Protein AF-A0A661XYV9-F1 (afdb_monomer)

Nearest PDB structures (foldseek):
  1y80-assembly1_A  TM=7.412E-01  e=1.132E-01  Neomoorella thermoacetica
  6k12-assembly2_C  TM=6.922E-01  e=1.781E-01  Babesia microti strain RI
  2nzj-assembly5_C-2  TM=4.678E-01  e=1.565E-01  Homo sapiens
  6k12-assembly2_B  TM=6.903E-01  e=1.241E+00  Babesia microti strain RI

Mean predicted aligned error: 5.71 Å

Sequence (213 aa):
MDYDVYAEKPLEYYKKLPLGANNLSLEIDSYIQGKSLAWLKEKLLAEEEPDEVWISCHITFNNVLAHQTIALVREIFNRSKIIFGGNYPTLFPEDAKKSGATVHKGMFDAALILFPDYSLFKAPLDYMVFQLDLGCENECSHCVNHRLIQEIVRFDVDKLVQDIENKHNKYHVNDFVNIDPNTAYYDLEIFLKKIIEKKLDINFFLFVEIQNE

Secondary structure (DSSP, 8-state):
-TTGGGTTS-SEEEEEEE---TT---EEEEEE-S--HHHHHHHHHTSPPPSEEEEE--SGGGHHHHHHHHHHHHHH-SSSEEEEESHHHHH-HHHHGGGSSEE--S--GGGTTPPP-GGG--SPPSEEEE-SEES-S---TT-SHHHH--S-EE--HHHHHHHHHHHHHHH---EEEE--S-TTSSSHHHHHHHHHHHT---EEE--------

Structure (mmCIF, N/CA/C/O backbone):
data_AF-A0A661XYV9-F1
#
_entry.id   AF-A0A661XYV9-F1
#
loop_
_atom_site.group_PDB
_atom_site.id
_atom_site.type_symbol
_atom_site.label_atom_id
_atom_site.label_alt_id
_atom_site.label_comp_id
_atom_site.label_asym_id
_atom_site.label_entity_id
_atom_site.label_seq_id
_atom_site.pdbx_PDB_ins_code
_atom_site.Cartn_x
_atom_site.Cartn_y
_atom_site.Cartn_z
_atom_site.occupancy
_atom_site.B_iso_or_equiv
_atom_site.auth_seq_id
_atom_site.auth_comp_id
_atom_site.auth_asym_id
_atom_site.auth_atom_id
_atom_site.pdbx_PDB_model_num
ATOM 1 N N . MET A 1 1 ? -1.713 11.982 -7.958 1.00 47.03 1 MET A N 1
ATOM 2 C CA . MET A 1 1 ? -2.381 11.851 -6.626 1.00 47.03 1 MET A CA 1
ATOM 3 C C . MET A 1 1 ? -2.663 13.251 -6.116 1.00 47.03 1 MET A C 1
ATOM 5 O O . MET A 1 1 ? -1.754 14.061 -6.135 1.00 47.03 1 MET A O 1
ATOM 9 N N . ASP A 1 2 ? -3.882 13.532 -5.658 1.00 48.66 2 ASP A N 1
ATOM 10 C CA . ASP A 1 2 ? -4.382 14.885 -5.339 1.00 48.66 2 ASP A CA 1
ATOM 11 C C . ASP A 1 2 ? -3.807 15.480 -4.028 1.00 48.66 2 ASP A C 1
ATOM 13 O O . ASP A 1 2 ? -4.492 16.189 -3.293 1.00 48.66 2 ASP A O 1
ATOM 17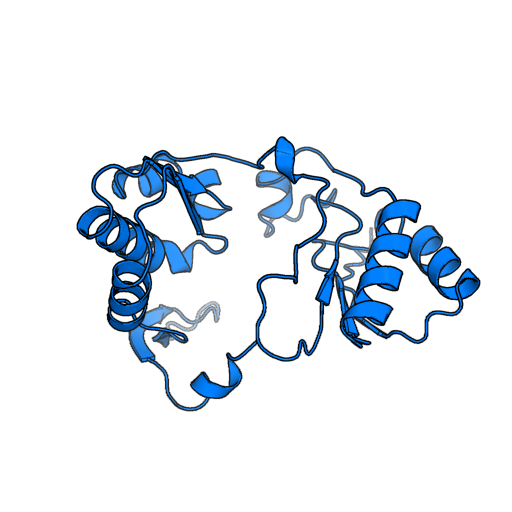 N N . TYR A 1 3 ? -2.564 15.133 -3.672 1.00 45.12 3 TYR A N 1
ATOM 18 C CA . TYR A 1 3 ? -1.884 15.669 -2.489 1.00 45.12 3 TYR A CA 1
ATOM 19 C C . TYR A 1 3 ? -1.581 17.160 -2.644 1.00 45.12 3 TYR A C 1
ATOM 21 O O . TYR A 1 3 ? -1.652 17.897 -1.662 1.00 45.12 3 TYR A O 1
ATOM 29 N N . ASP A 1 4 ? -1.348 17.616 -3.875 1.00 49.56 4 ASP A N 1
ATOM 30 C CA . ASP A 1 4 ? -1.044 19.017 -4.172 1.00 49.56 4 ASP A CA 1
ATOM 31 C C . ASP A 1 4 ? -2.229 19.952 -3.881 1.00 49.56 4 ASP A C 1
ATOM 33 O O . ASP A 1 4 ? -2.027 21.093 -3.473 1.00 49.56 4 ASP A O 1
ATOM 37 N N . VAL A 1 5 ? -3.472 19.454 -3.953 1.00 53.62 5 VAL A N 1
ATOM 38 C CA . VAL A 1 5 ? -4.675 20.214 -3.554 1.00 53.62 5 VAL A CA 1
ATOM 39 C C . VAL A 1 5 ? -4.686 20.535 -2.053 1.00 53.62 5 VAL A C 1
ATOM 41 O O . VAL A 1 5 ? -5.328 21.496 -1.626 1.00 53.62 5 VAL A O 1
ATOM 44 N N . TYR A 1 6 ? -3.947 19.770 -1.244 1.00 53.50 6 TYR A N 1
ATOM 45 C CA . TYR A 1 6 ? -3.844 19.944 0.207 1.00 53.50 6 TYR A CA 1
ATOM 46 C C . TYR A 1 6 ? -2.497 20.512 0.664 1.00 53.50 6 TYR A C 1
ATOM 48 O O . TYR A 1 6 ? -2.332 20.782 1.855 1.00 53.50 6 TYR A O 1
ATOM 56 N N . ALA A 1 7 ? -1.553 20.730 -0.257 1.00 57.66 7 ALA A N 1
ATOM 57 C CA . ALA A 1 7 ? -0.204 21.184 0.069 1.00 57.66 7 ALA A CA 1
ATOM 58 C C . ALA A 1 7 ? -0.191 22.581 0.715 1.00 57.66 7 ALA A C 1
ATOM 60 O O . ALA A 1 7 ? 0.637 22.855 1.582 1.00 57.66 7 ALA A O 1
ATOM 61 N N . GLU A 1 8 ? -1.135 23.451 0.344 1.00 65.00 8 GLU A N 1
ATOM 62 C CA . GLU A 1 8 ? -1.175 24.831 0.844 1.00 65.00 8 GLU A CA 1
ATOM 63 C C . GLU A 1 8 ? -1.947 24.998 2.163 1.00 65.00 8 GLU A C 1
ATOM 65 O O . GLU A 1 8 ? -1.775 26.007 2.851 1.00 65.00 8 GLU A O 1
ATOM 70 N N . LYS A 1 9 ? -2.808 24.039 2.537 1.00 74.69 9 LYS A N 1
ATOM 71 C CA . LYS A 1 9 ? -3.619 24.107 3.764 1.00 74.69 9 LYS A CA 1
ATOM 72 C C . LYS A 1 9 ? -3.740 22.731 4.421 1.00 74.69 9 LYS A C 1
ATOM 74 O O . LYS A 1 9 ? -4.561 21.927 3.970 1.00 74.69 9 LYS A O 1
ATOM 79 N N . PRO A 1 10 ? -2.979 22.462 5.500 1.00 77.38 10 PRO A N 1
ATOM 80 C CA . PRO A 1 10 ? -3.131 21.218 6.236 1.00 77.38 10 PRO A CA 1
ATOM 81 C C . PRO A 1 10 ? -4.552 21.075 6.778 1.00 77.38 10 PRO A C 1
ATOM 83 O O . PRO A 1 10 ? -5.188 22.065 7.148 1.00 77.38 10 PRO A O 1
ATOM 86 N N . LEU A 1 11 ? -5.031 19.834 6.854 1.00 81.56 11 LEU A N 1
ATOM 87 C CA . LEU A 1 11 ? -6.374 19.538 7.333 1.00 81.56 11 LEU A CA 1
ATOM 88 C C . LEU A 1 11 ? -6.515 19.890 8.816 1.00 81.56 11 LEU A C 1
ATOM 90 O O . LEU A 1 11 ? -7.462 20.564 9.214 1.00 81.56 11 LEU A O 1
ATOM 94 N N . GLU A 1 12 ? -5.573 19.415 9.626 1.00 85.19 12 GLU A N 1
ATOM 95 C CA . GLU A 1 12 ? -5.560 19.649 11.064 1.00 85.19 12 GLU A CA 1
ATOM 96 C C . GLU A 1 12 ? -4.140 19.572 11.627 1.00 85.19 12 GLU A C 1
ATOM 98 O O . GLU A 1 12 ? -3.269 18.875 11.102 1.00 85.19 12 GLU A O 1
ATOM 103 N N . TYR A 1 13 ? -3.903 20.307 12.713 1.00 87.81 13 TYR A N 1
ATOM 104 C CA . TYR A 1 13 ? -2.696 20.135 13.513 1.00 87.81 13 TYR A CA 1
ATOM 105 C C . TYR A 1 13 ? -2.739 18.771 14.200 1.00 87.81 13 TYR A C 1
ATOM 107 O O . TYR A 1 13 ? -3.729 18.428 14.843 1.00 87.81 13 TYR A O 1
ATOM 115 N N . TYR A 1 14 ? -1.655 18.009 14.079 1.00 84.81 14 TYR A N 1
ATOM 116 C CA . TYR A 1 14 ? -1.544 16.697 14.700 1.00 84.81 14 TYR A CA 1
ATOM 117 C C . TYR A 1 14 ? -0.918 16.809 16.085 1.00 84.81 14 TYR A C 1
ATOM 119 O O . TYR A 1 14 ? -1.576 16.614 17.106 1.00 84.81 14 TYR A O 1
ATOM 127 N N . LYS A 1 15 ? 0.385 17.100 16.116 1.00 87.12 15 LYS A N 1
ATOM 128 C CA . LYS A 1 15 ? 1.187 17.239 17.332 1.00 87.12 15 LYS A CA 1
ATOM 129 C C . LYS A 1 15 ? 2.546 17.839 17.010 1.00 87.12 15 LYS A C 1
ATOM 131 O O . LYS A 1 15 ? 2.943 17.925 15.850 1.00 87.12 15 LYS A O 1
ATOM 136 N N . LYS A 1 16 ? 3.309 18.139 18.051 1.00 89.38 16 LYS A N 1
ATOM 137 C CA . LYS A 1 16 ? 4.724 18.456 17.925 1.00 89.38 16 LYS A CA 1
ATOM 138 C C . LYS A 1 16 ? 5.548 17.179 17.870 1.00 89.38 16 LYS A C 1
ATOM 140 O O . LYS A 1 16 ? 5.353 16.281 18.691 1.00 89.38 16 LYS A O 1
ATOM 145 N N . LEU A 1 17 ? 6.438 17.083 16.893 1.00 86.50 17 LEU A N 1
ATOM 146 C CA . LEU A 1 17 ? 7.357 15.963 16.729 1.00 86.50 17 LEU A CA 1
ATOM 147 C C . LEU A 1 17 ? 8.796 16.431 16.951 1.00 86.50 17 LEU A C 1
ATOM 149 O O . LEU A 1 17 ? 9.132 17.546 16.554 1.00 86.50 17 LEU A O 1
ATOM 153 N N . PRO A 1 18 ? 9.663 15.604 17.556 1.00 86.31 18 PRO A N 1
ATOM 154 C CA . PRO A 1 18 ? 11.081 15.918 17.627 1.00 86.31 18 PRO A CA 1
ATOM 155 C C . PRO A 1 18 ? 11.669 15.957 16.213 1.00 86.31 18 PRO A C 1
ATOM 157 O O . PRO A 1 18 ? 11.398 15.077 15.391 1.00 86.31 18 PRO A O 1
ATOM 160 N N . LEU A 1 19 ? 12.482 16.971 15.927 1.00 84.25 19 LEU A N 1
ATOM 161 C CA . LEU A 1 19 ? 13.226 17.049 14.678 1.00 84.25 19 LEU A CA 1
ATOM 162 C C . LEU A 1 19 ? 14.485 16.183 14.806 1.00 84.25 19 LEU A C 1
ATOM 164 O O . LEU A 1 19 ? 15.219 16.301 15.785 1.00 84.25 19 LEU A O 1
ATOM 168 N N . GLY A 1 20 ? 14.743 15.323 13.818 1.00 72.31 20 GLY A N 1
ATOM 169 C CA . GLY A 1 20 ? 15.873 14.383 13.792 1.00 72.31 20 GLY A CA 1
ATOM 170 C C . GLY A 1 20 ? 17.250 15.034 13.599 1.00 72.31 20 GLY A C 1
ATOM 171 O O . GLY A 1 20 ? 18.038 14.566 12.785 1.00 72.31 20 GLY A O 1
ATOM 172 N N . ALA A 1 21 ? 17.545 16.122 14.309 1.00 71.31 21 ALA A N 1
ATOM 173 C CA . ALA A 1 21 ? 18.858 16.744 14.356 1.00 71.31 21 ALA A CA 1
ATOM 174 C C . ALA A 1 21 ? 19.553 16.303 15.650 1.00 71.31 21 ALA A C 1
ATOM 176 O O . ALA A 1 21 ? 19.272 16.822 16.731 1.00 71.31 21 ALA A O 1
ATOM 177 N N . ASN A 1 22 ? 20.436 15.306 15.549 1.00 61.19 22 ASN A N 1
ATOM 178 C CA . ASN A 1 22 ? 21.197 14.798 16.692 1.00 61.19 22 ASN A CA 1
ATOM 179 C C . ASN A 1 22 ? 21.819 15.968 17.485 1.00 61.19 22 ASN A C 1
ATOM 181 O O . ASN A 1 22 ? 22.504 16.813 16.911 1.00 61.19 22 ASN A O 1
ATOM 185 N N . ASN A 1 23 ? 21.586 15.993 18.802 1.00 77.75 23 ASN A N 1
ATOM 186 C CA . ASN A 1 23 ? 22.059 16.999 19.773 1.00 77.75 23 ASN A CA 1
ATOM 187 C C . ASN A 1 23 ? 21.378 18.377 19.751 1.00 77.75 23 ASN A C 1
ATOM 189 O O . ASN A 1 23 ? 21.775 19.253 20.521 1.00 77.75 23 ASN A O 1
ATOM 193 N N . LEU A 1 24 ? 20.349 18.583 18.931 1.00 75.69 24 LEU A N 1
ATOM 194 C CA . LEU A 1 24 ? 19.535 19.791 18.974 1.00 75.69 24 LEU A CA 1
ATOM 195 C C . LEU A 1 24 ? 18.131 19.387 19.433 1.00 75.69 24 LEU A C 1
ATOM 197 O O . LEU A 1 24 ? 17.431 18.676 18.720 1.00 75.69 24 LEU A O 1
ATOM 201 N N . SER A 1 25 ? 17.722 19.809 20.635 1.00 83.75 25 SER A N 1
ATOM 202 C CA . SER A 1 25 ? 16.371 19.579 21.183 1.00 83.75 25 SER A CA 1
ATOM 203 C C . SER A 1 25 ? 15.331 20.432 20.448 1.00 83.75 25 SER A C 1
ATOM 205 O O . SER A 1 25 ? 14.729 21.340 21.017 1.00 83.75 25 SER A O 1
ATOM 207 N N . LEU A 1 26 ? 15.192 20.186 19.149 1.00 88.75 26 LEU A N 1
ATOM 208 C CA . LEU A 1 26 ? 14.303 20.894 18.246 1.00 88.75 26 LEU A CA 1
ATOM 209 C C . LEU A 1 26 ? 13.021 20.097 18.051 1.00 88.75 26 LEU A C 1
ATOM 211 O O . LEU A 1 26 ? 13.011 18.866 18.048 1.00 88.75 26 LEU A O 1
ATOM 215 N N . GLU A 1 27 ? 11.940 20.830 17.841 1.00 91.06 27 GLU A N 1
ATOM 216 C CA . GLU A 1 27 ? 10.617 20.279 17.612 1.00 91.06 27 GLU A CA 1
ATOM 217 C C . GLU A 1 27 ? 9.999 20.954 16.390 1.00 91.06 27 GLU A C 1
ATOM 219 O O . GLU A 1 27 ? 10.247 22.134 16.133 1.00 91.06 27 GLU A O 1
ATOM 224 N N . ILE A 1 28 ? 9.175 20.211 15.662 1.00 90.19 28 ILE A N 1
ATOM 225 C CA . ILE A 1 28 ? 8.424 20.690 14.508 1.00 90.19 28 ILE A CA 1
ATOM 226 C C . ILE A 1 28 ? 6.934 20.430 14.717 1.00 90.19 28 ILE A C 1
ATOM 228 O O . ILE A 1 28 ? 6.535 19.353 15.170 1.00 90.19 28 ILE A O 1
ATOM 232 N N . ASP A 1 29 ? 6.110 21.420 14.388 1.00 90.94 29 ASP A N 1
ATOM 233 C CA . ASP A 1 29 ? 4.665 21.237 14.319 1.00 90.94 29 ASP A CA 1
ATOM 234 C C . ASP A 1 29 ? 4.349 20.315 13.139 1.00 90.94 29 ASP A C 1
ATOM 236 O O . ASP A 1 29 ? 4.725 20.583 11.997 1.00 90.94 29 ASP A O 1
ATOM 240 N N . SER A 1 30 ? 3.677 19.203 13.421 1.00 87.75 30 SER A N 1
ATOM 241 C CA . SER A 1 30 ? 3.230 18.259 12.403 1.00 87.75 30 SER A CA 1
ATOM 242 C C . SER A 1 30 ? 1.735 18.393 12.181 1.00 87.75 30 SER A C 1
ATOM 244 O O . SER A 1 30 ? 0.959 18.621 13.114 1.00 87.75 30 SER A O 1
ATOM 246 N N . TYR A 1 31 ? 1.336 18.230 10.928 1.00 86.94 31 TYR A N 1
ATOM 247 C CA . TYR A 1 31 ? -0.035 18.395 10.487 1.00 86.94 31 TYR A CA 1
ATOM 248 C C . TYR A 1 31 ? -0.475 17.181 9.682 1.00 86.94 31 TYR A C 1
ATOM 250 O O . TYR A 1 31 ? 0.330 16.559 8.988 1.00 86.94 31 TYR A O 1
ATOM 258 N N . ILE A 1 32 ? -1.764 16.868 9.754 1.00 83.25 32 ILE A N 1
ATOM 259 C CA . ILE A 1 32 ? -2.381 15.850 8.911 1.00 83.25 32 ILE A CA 1
ATOM 260 C C . ILE A 1 32 ? -2.712 16.496 7.573 1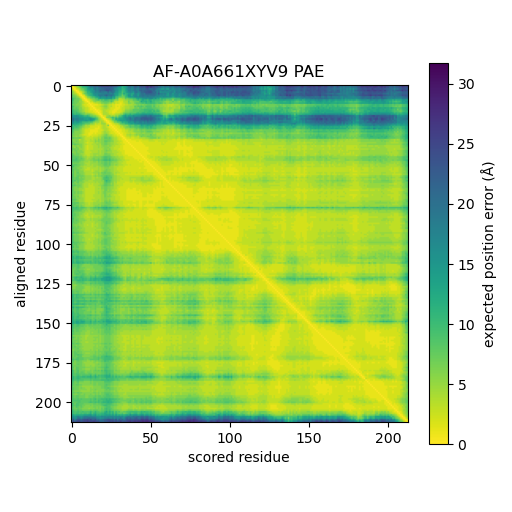.00 83.25 32 ILE A C 1
ATOM 262 O O . ILE A 1 32 ? -3.367 17.539 7.507 1.00 83.25 32 ILE A O 1
ATOM 266 N N . GLN A 1 33 ? -2.259 15.856 6.503 1.00 83.88 33 GLN A N 1
ATOM 267 C CA . GLN A 1 33 ? -2.666 16.173 5.143 1.00 83.88 33 GLN A CA 1
ATOM 268 C C . GLN A 1 33 ? -3.588 15.071 4.620 1.00 83.88 33 GLN A C 1
ATOM 270 O O . GLN A 1 33 ? -3.399 13.894 4.928 1.00 83.88 33 GLN A O 1
ATOM 275 N N . GLY A 1 34 ? -4.584 15.457 3.824 1.00 81.94 34 GLY A N 1
ATOM 276 C CA . GLY A 1 34 ? -5.547 14.539 3.222 1.00 81.94 34 GLY A CA 1
ATOM 277 C C . GLY A 1 34 ? -6.991 14.813 3.637 1.00 81.94 34 GLY A C 1
ATOM 278 O O . GLY A 1 34 ? -7.358 15.926 4.012 1.00 81.94 34 GLY A O 1
ATOM 279 N N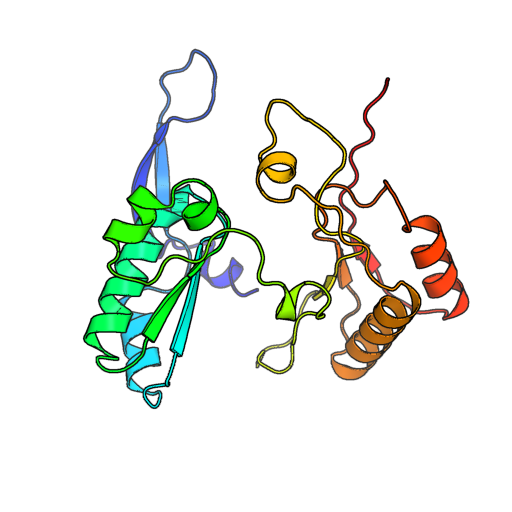 . LYS A 1 35 ? -7.839 13.788 3.514 1.00 86.75 35 LYS A N 1
ATOM 280 C CA . LYS A 1 35 ? -9.278 13.874 3.797 1.00 86.75 35 LYS A CA 1
ATOM 281 C C . LYS A 1 35 ? -9.563 13.611 5.279 1.00 86.75 35 LYS A C 1
ATOM 283 O O . LYS A 1 35 ? -8.904 12.785 5.901 1.00 86.75 35 LYS A O 1
ATOM 288 N N . SER A 1 36 ? -10.574 14.281 5.830 1.00 89.38 36 SER A N 1
ATOM 289 C CA . SER A 1 36 ? -10.966 14.126 7.236 1.00 89.38 36 SER A CA 1
ATOM 290 C C . SER A 1 36 ? -11.787 12.870 7.508 1.00 89.38 36 SER A C 1
ATOM 292 O O . SER A 1 36 ? -12.412 12.303 6.612 1.00 89.38 36 SER A O 1
ATOM 294 N N . LEU A 1 37 ? -11.883 12.496 8.787 1.00 91.62 37 LEU A N 1
ATOM 295 C CA . LEU A 1 37 ? -12.825 11.470 9.245 1.00 91.62 37 LEU A CA 1
ATOM 296 C C . LEU A 1 37 ? -14.284 11.839 8.936 1.00 91.62 37 LEU A C 1
ATOM 298 O O . LEU A 1 37 ? -15.083 10.955 8.651 1.00 91.62 37 LEU A O 1
ATOM 302 N N . ALA A 1 38 ? -14.638 13.129 8.936 1.00 93.19 38 ALA A N 1
ATOM 303 C CA . ALA A 1 38 ? -15.976 13.577 8.542 1.00 93.19 38 ALA A CA 1
ATOM 304 C C . ALA A 1 38 ? -16.250 13.311 7.053 1.00 93.19 38 ALA A C 1
ATOM 306 O O . ALA A 1 38 ? -17.317 12.810 6.705 1.00 93.19 38 ALA A O 1
ATOM 307 N N . TRP A 1 39 ? -15.265 13.579 6.188 1.00 93.56 39 TRP A N 1
ATOM 308 C CA . TRP A 1 39 ? -15.345 13.221 4.773 1.00 93.56 39 TRP A CA 1
ATOM 309 C C . TRP A 1 39 ? -15.467 11.705 4.592 1.00 93.56 39 TRP A C 1
ATOM 311 O O . TRP A 1 39 ? -16.313 11.245 3.829 1.00 93.56 39 TRP A O 1
ATOM 321 N N . LEU A 1 40 ? -14.670 10.918 5.322 1.00 95.38 40 LEU A N 1
ATOM 322 C CA . LEU A 1 40 ? -14.741 9.459 5.250 1.00 95.38 40 LEU A CA 1
ATOM 323 C C . LEU A 1 40 ? -16.114 8.948 5.709 1.00 95.38 40 LEU A C 1
ATOM 325 O O . LEU A 1 40 ? -16.693 8.098 5.042 1.00 95.38 40 LEU A O 1
ATOM 329 N N . LYS A 1 41 ? -16.662 9.503 6.798 1.00 97.50 41 LYS A N 1
ATOM 330 C CA . LYS A 1 41 ? -18.004 9.178 7.301 1.00 97.50 41 LYS A CA 1
ATOM 331 C C . LYS A 1 41 ? -19.070 9.412 6.235 1.00 97.50 41 LYS A C 1
ATOM 333 O O . LYS A 1 41 ? -19.892 8.533 6.011 1.00 97.50 41 LYS A O 1
ATOM 338 N N . GLU A 1 42 ? -19.033 10.562 5.561 1.00 97.56 42 GLU A N 1
ATOM 339 C CA . GLU A 1 42 ? -19.944 10.874 4.451 1.00 97.56 42 GLU A CA 1
ATOM 340 C C . GLU A 1 42 ? -19.844 9.830 3.330 1.00 97.56 42 GLU A C 1
ATOM 342 O O . GLU A 1 42 ? -20.871 9.374 2.834 1.00 97.56 42 GLU A O 1
ATOM 347 N N . LYS A 1 43 ? -18.624 9.423 2.952 1.00 96.25 43 LYS A N 1
ATOM 348 C CA . LYS A 1 43 ? -18.428 8.408 1.908 1.00 96.25 43 LYS A CA 1
ATOM 349 C C . LYS A 1 43 ? -18.934 7.038 2.321 1.00 96.25 43 LYS A C 1
ATOM 351 O O . LYS A 1 43 ? -19.680 6.441 1.563 1.00 96.25 43 LYS A O 1
ATOM 356 N N . LEU A 1 44 ? -18.600 6.574 3.520 1.00 97.25 44 LEU A N 1
ATOM 357 C CA . LEU A 1 44 ? -19.038 5.263 4.001 1.00 97.25 44 LEU A CA 1
ATOM 358 C C . LEU A 1 44 ? -20.564 5.174 4.153 1.00 97.25 44 LEU A C 1
ATOM 360 O O . LEU A 1 44 ? -21.135 4.133 3.863 1.00 97.25 44 LEU A O 1
ATOM 364 N N . LEU A 1 45 ? -21.237 6.263 4.546 1.00 97.56 45 LEU A N 1
ATOM 365 C CA . LEU A 1 45 ? -22.704 6.310 4.638 1.00 97.56 45 LEU A CA 1
ATOM 366 C C . LEU A 1 45 ? -23.416 6.225 3.278 1.00 97.56 45 LEU A C 1
ATOM 368 O O . LEU A 1 45 ? -24.615 5.956 3.245 1.00 97.56 45 LEU A O 1
ATOM 372 N N . ALA A 1 46 ? -22.709 6.496 2.179 1.00 96.81 46 ALA A N 1
ATOM 373 C CA . ALA A 1 46 ? -23.248 6.399 0.825 1.00 96.81 46 ALA A CA 1
ATOM 374 C C . ALA A 1 46 ? -23.073 5.003 0.203 1.00 96.81 46 ALA A C 1
ATOM 376 O O . ALA A 1 46 ? -23.611 4.759 -0.875 1.00 96.81 46 ALA A O 1
ATOM 377 N N . GLU A 1 47 ? -22.332 4.112 0.861 1.00 96.06 47 GLU A N 1
ATOM 378 C CA . GLU A 1 47 ? -22.039 2.766 0.375 1.00 96.06 47 GLU A CA 1
ATOM 379 C C . GLU A 1 47 ? -22.917 1.726 1.081 1.00 96.06 47 GLU A C 1
ATOM 381 O O . GLU A 1 47 ? -23.320 1.890 2.237 1.00 96.06 47 GLU A O 1
ATOM 386 N N . GLU A 1 48 ? -23.198 0.622 0.389 1.00 97.19 48 GLU A N 1
ATOM 387 C CA . GLU A 1 48 ? -23.770 -0.556 1.035 1.00 97.19 48 GLU A CA 1
ATOM 388 C C . GLU A 1 48 ? -22.735 -1.203 1.961 1.00 97.19 48 GLU A C 1
ATOM 390 O O . GLU A 1 48 ? -21.536 -1.210 1.682 1.00 97.19 48 GLU A O 1
ATOM 395 N N . GLU A 1 49 ? -23.202 -1.759 3.078 1.00 97.81 49 GLU A N 1
ATOM 396 C CA . GLU A 1 49 ? -22.326 -2.432 4.031 1.00 97.81 49 GLU A CA 1
ATOM 397 C C . GLU A 1 49 ? -21.734 -3.721 3.421 1.00 97.81 49 GLU A C 1
ATOM 399 O O . GLU A 1 49 ? -22.502 -4.635 3.104 1.00 97.81 49 GLU A O 1
ATOM 404 N N . PRO A 1 50 ? -20.397 -3.835 3.285 1.00 98.06 50 PRO A N 1
ATOM 405 C CA . PRO A 1 50 ? -19.755 -5.007 2.693 1.00 98.06 50 PRO A CA 1
ATOM 406 C C . PRO A 1 50 ? -19.623 -6.164 3.695 1.00 98.06 50 PRO A C 1
ATOM 408 O O . PRO A 1 50 ? -19.720 -5.977 4.907 1.00 98.06 50 PRO A O 1
ATOM 411 N N . ASP A 1 51 ? -19.303 -7.367 3.219 1.00 98.44 51 ASP A N 1
ATOM 412 C CA . ASP A 1 51 ? -19.012 -8.502 4.111 1.00 98.44 51 ASP A CA 1
ATOM 413 C C . ASP A 1 51 ? -17.702 -8.299 4.895 1.00 98.44 51 ASP A C 1
ATOM 415 O O . ASP A 1 51 ? -17.607 -8.615 6.086 1.00 98.44 51 ASP A O 1
ATOM 419 N N . GLU A 1 52 ? -16.688 -7.726 4.240 1.00 97.88 52 GLU A N 1
ATOM 420 C CA . GLU A 1 52 ? -15.381 -7.449 4.830 1.00 97.88 52 GLU A CA 1
ATOM 421 C C . GLU A 1 52 ? -14.879 -6.041 4.484 1.00 97.88 52 GLU A C 1
ATOM 423 O O . GLU A 1 52 ? -15.043 -5.559 3.364 1.00 97.88 52 GLU A O 1
ATOM 428 N N . VAL A 1 53 ? -14.198 -5.402 5.439 1.00 98.06 53 VAL A N 1
ATOM 429 C CA . VAL A 1 53 ? -13.477 -4.139 5.239 1.00 98.06 53 VAL A CA 1
ATOM 430 C C . VAL A 1 53 ? -12.008 -4.347 5.569 1.00 98.06 53 VAL A C 1
ATOM 432 O O . VAL A 1 53 ? -11.653 -4.693 6.697 1.00 98.06 53 VAL A O 1
ATOM 435 N N . TRP A 1 54 ? -11.150 -4.103 4.585 1.00 97.25 54 TRP A N 1
ATOM 436 C CA . TRP A 1 54 ? -9.707 -4.268 4.700 1.00 97.25 54 TRP A CA 1
ATOM 437 C C . TRP A 1 54 ? -9.038 -2.903 4.826 1.00 97.25 54 TRP A C 1
ATOM 439 O O . TRP A 1 54 ? -9.160 -2.051 3.949 1.00 97.25 54 TRP A O 1
ATOM 449 N N . ILE A 1 55 ? -8.327 -2.689 5.931 1.00 97.50 55 ILE A N 1
ATOM 450 C CA . ILE A 1 55 ? -7.640 -1.432 6.233 1.00 97.50 55 ILE A CA 1
ATOM 451 C C . ILE A 1 55 ? -6.146 -1.723 6.319 1.00 97.50 55 ILE A C 1
ATOM 453 O O . ILE A 1 55 ? -5.720 -2.631 7.032 1.00 97.50 55 ILE A O 1
ATOM 457 N N . SER A 1 56 ? -5.339 -0.946 5.599 1.00 96.62 56 SER A N 1
ATOM 458 C CA . SER A 1 56 ? -3.880 -1.059 5.617 1.00 96.62 56 SER A CA 1
ATOM 459 C C . SER A 1 56 ? -3.243 0.154 6.293 1.00 96.62 56 SER A C 1
ATOM 461 O O . SER A 1 56 ? -3.649 1.289 6.051 1.00 96.62 56 SER A O 1
ATOM 463 N N . CYS A 1 57 ? -2.226 -0.073 7.126 1.00 96.88 57 CYS A N 1
ATOM 464 C CA . CYS A 1 57 ? -1.365 0.975 7.674 1.00 96.88 57 CYS A CA 1
ATOM 465 C C . CYS A 1 57 ? 0.094 0.696 7.296 1.00 96.88 57 CYS A C 1
ATOM 467 O O . CYS A 1 57 ? 0.808 -0.067 7.956 1.00 96.88 57 CYS A O 1
ATOM 469 N N . HIS A 1 58 ? 0.519 1.319 6.195 1.00 92.56 58 HIS A N 1
ATOM 470 C CA . HIS A 1 58 ? 1.859 1.149 5.640 1.00 92.56 58 HIS A CA 1
ATOM 471 C C . HIS A 1 58 ? 2.949 1.843 6.471 1.00 92.56 58 HIS A C 1
ATOM 473 O O . HIS A 1 58 ? 4.067 1.343 6.547 1.00 92.56 58 HIS A O 1
ATOM 479 N N . ILE A 1 59 ? 2.643 2.967 7.130 1.00 89.75 59 ILE A N 1
ATOM 480 C CA . ILE A 1 59 ? 3.635 3.723 7.907 1.00 89.75 59 ILE A CA 1
ATOM 481 C C . ILE A 1 59 ? 3.207 3.839 9.366 1.00 89.75 59 ILE A C 1
ATOM 483 O O . ILE A 1 59 ? 2.095 4.255 9.674 1.00 89.75 59 ILE A O 1
ATOM 487 N N . THR A 1 60 ? 4.113 3.497 10.279 1.00 91.62 60 THR A N 1
ATOM 488 C CA . THR A 1 60 ? 3.830 3.344 11.715 1.00 91.62 60 THR A CA 1
ATOM 489 C C . THR A 1 60 ? 3.364 4.622 12.402 1.00 91.62 60 THR A C 1
ATOM 491 O O . THR A 1 60 ? 2.538 4.542 13.308 1.00 91.62 60 THR A O 1
ATOM 494 N N . PHE A 1 61 ? 3.808 5.802 11.960 1.00 87.62 61 PHE A N 1
ATOM 495 C CA . PHE A 1 61 ? 3.344 7.068 12.538 1.00 87.62 61 PHE A CA 1
ATOM 496 C C . PHE A 1 61 ? 1.870 7.380 12.228 1.00 87.62 61 PHE A C 1
ATOM 498 O O . PHE A 1 61 ? 1.271 8.194 12.928 1.00 87.62 61 PHE A O 1
ATOM 505 N N . ASN A 1 62 ? 1.265 6.709 11.239 1.00 90.81 62 ASN A N 1
ATOM 506 C CA . ASN A 1 62 ? -0.160 6.834 10.919 1.00 90.81 62 ASN A CA 1
ATOM 507 C C . ASN A 1 62 ? -1.048 5.924 11.782 1.00 90.81 62 ASN A C 1
ATOM 509 O O . ASN A 1 62 ? -2.255 5.852 11.551 1.00 90.81 62 ASN A O 1
ATOM 513 N N . ASN A 1 63 ? -0.491 5.223 12.779 1.00 93.81 63 ASN A N 1
ATOM 514 C CA . ASN A 1 63 ? -1.256 4.284 13.596 1.00 93.81 63 ASN A CA 1
ATOM 515 C C . ASN A 1 63 ? -2.479 4.932 14.264 1.00 93.81 63 ASN A C 1
ATOM 517 O O . ASN A 1 63 ? -3.565 4.372 14.182 1.00 93.81 63 ASN A O 1
ATOM 521 N N . VAL A 1 64 ? -2.347 6.123 14.852 1.00 92.25 64 VAL A N 1
ATOM 522 C CA . VAL A 1 64 ? -3.459 6.817 15.520 1.00 92.25 64 VAL A CA 1
ATOM 523 C C . VAL A 1 64 ? -4.621 7.029 14.549 1.00 92.25 64 VAL A C 1
ATOM 525 O O . VAL A 1 64 ? -5.759 6.698 14.878 1.00 92.25 64 VAL A O 1
ATOM 528 N N . LEU A 1 65 ? -4.325 7.486 13.330 1.00 92.00 65 LEU A N 1
ATOM 529 C CA . LEU A 1 65 ? -5.331 7.696 12.289 1.00 92.00 65 LEU A CA 1
ATOM 530 C C . LEU A 1 65 ? -5.946 6.380 11.810 1.00 92.00 65 LEU A C 1
ATOM 532 O O . LEU A 1 65 ? -7.153 6.313 11.584 1.00 92.00 65 LEU A O 1
ATOM 536 N N . ALA A 1 66 ? -5.153 5.314 11.705 1.00 96.00 66 ALA A N 1
ATOM 537 C CA . ALA A 1 66 ? -5.661 3.993 11.348 1.00 96.00 66 ALA A CA 1
ATOM 538 C C . ALA A 1 66 ? -6.635 3.446 12.409 1.00 96.00 66 ALA A C 1
ATOM 540 O O . ALA A 1 66 ? -7.700 2.939 12.062 1.00 96.00 66 ALA A O 1
ATOM 541 N N . HIS A 1 67 ? -6.328 3.609 13.701 1.00 97.69 67 HIS A N 1
ATOM 542 C CA . HIS A 1 67 ? -7.230 3.222 14.796 1.00 97.69 67 HIS A CA 1
ATOM 543 C C . HIS A 1 67 ? -8.530 4.039 14.783 1.00 97.69 67 HIS A C 1
ATOM 545 O O . HIS A 1 67 ? -9.610 3.465 14.912 1.00 97.69 67 HIS A O 1
ATOM 551 N N . GLN A 1 68 ? -8.449 5.356 14.566 1.00 96.12 68 GLN A N 1
ATOM 552 C CA . GLN A 1 68 ? -9.634 6.213 14.423 1.00 96.12 68 GLN A CA 1
ATOM 553 C C . GLN A 1 68 ? -10.488 5.824 13.208 1.00 96.12 68 GLN A C 1
ATOM 555 O O . GLN A 1 68 ? -11.714 5.783 13.299 1.00 96.12 68 GLN A O 1
ATOM 560 N N . THR A 1 69 ? -9.842 5.483 12.091 1.00 96.81 69 THR A N 1
ATOM 561 C CA . THR A 1 69 ? -10.501 4.992 10.874 1.00 96.81 69 THR A CA 1
ATOM 562 C C . THR A 1 69 ? -11.269 3.700 11.152 1.00 96.81 69 THR A C 1
ATOM 564 O O . THR A 1 69 ? -12.444 3.603 10.814 1.00 96.81 69 THR A O 1
ATOM 567 N N . ILE A 1 70 ? -10.647 2.729 11.829 1.00 98.38 70 ILE A N 1
ATOM 568 C CA . ILE A 1 70 ? -11.288 1.459 12.206 1.00 98.38 70 ILE A CA 1
ATOM 569 C C . ILE A 1 70 ? -12.496 1.691 13.121 1.00 98.38 70 ILE A C 1
ATOM 571 O O . ILE A 1 70 ? -13.540 1.067 12.924 1.00 98.38 70 ILE A O 1
ATOM 575 N N . ALA A 1 71 ? -12.371 2.586 14.105 1.00 98.25 71 ALA A N 1
ATOM 576 C CA . ALA A 1 71 ? -13.466 2.915 15.013 1.00 98.25 71 ALA A CA 1
ATOM 577 C C . ALA A 1 71 ? -14.667 3.513 14.263 1.00 98.25 71 ALA A C 1
ATOM 579 O O . ALA A 1 71 ? -15.798 3.083 14.484 1.00 98.25 71 ALA A O 1
ATOM 580 N N . LEU A 1 72 ? -14.419 4.444 13.335 1.00 98.31 72 LEU A N 1
ATOM 581 C CA . LEU A 1 72 ? -15.462 5.042 12.501 1.00 98.31 72 LEU A CA 1
ATOM 582 C C . LEU A 1 72 ? -16.124 4.012 11.578 1.00 98.31 72 LEU A C 1
ATOM 584 O O . LEU A 1 72 ? -17.347 3.966 11.489 1.00 98.31 72 LEU A O 1
ATOM 588 N N . VAL A 1 73 ? -15.331 3.168 10.911 1.00 98.25 73 VAL A N 1
ATOM 589 C CA . VAL A 1 73 ? -15.860 2.102 10.047 1.00 98.25 73 VAL A CA 1
ATOM 590 C C . VAL A 1 73 ? -16.774 1.178 10.846 1.00 98.25 73 VAL A C 1
ATOM 592 O O . VAL A 1 73 ? -17.852 0.849 10.372 1.00 98.25 73 VAL A O 1
ATOM 595 N N . ARG A 1 74 ? -16.399 0.816 12.077 1.00 97.12 74 ARG A N 1
ATOM 596 C CA . ARG A 1 74 ? -17.216 -0.038 12.952 1.00 97.12 74 ARG A CA 1
ATOM 597 C C . ARG A 1 74 ? -18.510 0.621 13.430 1.00 97.12 74 ARG A C 1
ATOM 599 O O . ARG A 1 74 ? -19.484 -0.080 13.681 1.00 97.12 74 ARG A O 1
ATOM 606 N N . GLU A 1 75 ? -18.516 1.943 13.596 1.00 97.19 75 GLU A N 1
ATOM 607 C CA . GLU A 1 75 ? -19.731 2.700 13.927 1.00 97.19 75 GLU A CA 1
ATOM 608 C C . GLU A 1 75 ? -20.766 2.598 12.796 1.00 97.19 75 GLU A C 1
ATOM 610 O O . GLU A 1 75 ? -21.961 2.476 13.060 1.00 97.19 75 GLU A O 1
ATOM 615 N N . ILE A 1 76 ? -20.303 2.640 11.543 1.00 97.94 76 ILE A N 1
ATOM 616 C CA . ILE A 1 76 ? -21.158 2.679 10.349 1.00 97.94 76 ILE A CA 1
ATOM 617 C C . ILE A 1 76 ? -21.531 1.262 9.889 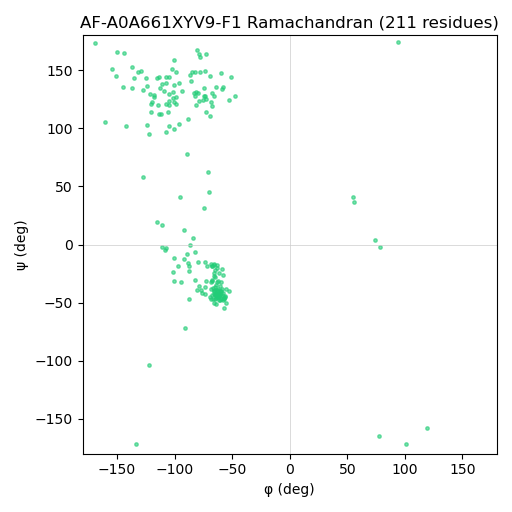1.00 97.94 76 ILE A C 1
ATOM 619 O O . ILE A 1 76 ? -22.701 0.979 9.643 1.00 97.94 76 ILE A O 1
ATOM 623 N N . PHE A 1 77 ? -20.546 0.370 9.809 1.00 97.75 77 PHE A N 1
ATOM 624 C CA . PHE A 1 77 ? -20.681 -1.014 9.369 1.00 97.75 77 PHE A CA 1
ATOM 625 C C . PHE A 1 77 ? -20.557 -1.961 10.570 1.00 97.75 77 PHE A C 1
ATOM 627 O O . PHE A 1 77 ? -19.459 -2.286 11.032 1.00 97.75 77 PHE A O 1
ATOM 634 N N . ASN A 1 78 ? -21.704 -2.369 11.116 1.00 94.62 78 ASN A N 1
ATOM 635 C CA . ASN A 1 78 ? -21.798 -3.151 12.351 1.00 94.62 78 ASN A CA 1
ATOM 636 C C . ASN A 1 78 ? -21.741 -4.682 12.151 1.00 94.62 78 ASN A C 1
ATOM 638 O O . ASN A 1 78 ? -21.499 -5.410 13.116 1.00 94.62 78 ASN A O 1
ATOM 642 N N . ARG A 1 79 ? -21.943 -5.169 10.924 1.00 96.62 79 ARG A N 1
ATOM 643 C CA . ARG A 1 79 ? -21.865 -6.578 10.509 1.00 96.62 79 ARG A CA 1
ATOM 644 C C . ARG A 1 79 ? -20.549 -6.905 9.819 1.00 96.62 79 ARG A C 1
ATOM 646 O O . ARG A 1 79 ? -20.095 -8.042 9.943 1.00 96.62 79 ARG A O 1
ATOM 653 N N . SER A 1 80 ? -19.947 -5.950 9.107 1.00 98.19 80 SER A N 1
ATOM 654 C CA . SER A 1 80 ? -18.710 -6.201 8.366 1.00 98.19 80 SER A CA 1
ATOM 655 C C . SER A 1 80 ? -17.593 -6.704 9.276 1.00 98.19 80 SER A C 1
ATOM 657 O O . SER A 1 80 ? -17.303 -6.142 10.338 1.00 98.19 80 SER A O 1
ATOM 659 N N . LYS A 1 81 ? -16.875 -7.725 8.816 1.00 98.19 81 LYS A N 1
ATOM 660 C CA . LYS A 1 81 ? -15.613 -8.118 9.438 1.00 98.19 81 LYS A CA 1
ATOM 661 C C . LYS A 1 81 ? -14.537 -7.113 9.042 1.00 98.19 81 LYS A C 1
ATOM 663 O O . LYS A 1 81 ? -14.283 -6.900 7.862 1.00 98.19 81 LYS A O 1
ATOM 668 N N . ILE A 1 82 ? -13.873 -6.512 10.026 1.00 98.50 82 ILE A N 1
ATOM 669 C CA . ILE A 1 82 ? -12.799 -5.543 9.773 1.00 98.50 82 ILE A CA 1
ATOM 670 C C . ILE A 1 82 ? -11.444 -6.232 9.945 1.00 98.50 82 ILE A C 1
ATOM 672 O O . ILE A 1 82 ? -11.151 -6.764 11.023 1.00 98.50 82 ILE A O 1
ATOM 676 N N . ILE A 1 83 ? -10.624 -6.197 8.896 1.00 98.19 83 ILE A N 1
ATOM 677 C CA . ILE A 1 83 ? -9.266 -6.740 8.852 1.00 98.19 83 ILE A CA 1
ATOM 678 C C . ILE A 1 83 ? -8.278 -5.576 8.810 1.00 98.19 83 ILE A C 1
ATOM 680 O O . ILE A 1 83 ? -8.433 -4.647 8.018 1.00 98.19 83 ILE A O 1
ATOM 684 N N . PHE A 1 84 ? -7.256 -5.627 9.663 1.00 98.25 84 PHE A N 1
ATOM 685 C CA . PHE A 1 84 ? -6.237 -4.590 9.772 1.00 98.25 84 PHE A CA 1
ATOM 686 C C . PHE A 1 84 ? -4.840 -5.151 9.489 1.00 98.25 84 PHE A C 1
ATOM 688 O O . PHE A 1 84 ? -4.341 -5.981 10.251 1.00 98.25 84 PHE A O 1
ATOM 695 N N . GLY A 1 85 ? -4.216 -4.697 8.398 1.00 97.00 85 GLY A N 1
ATOM 696 C CA . GLY A 1 85 ? -2.922 -5.182 7.905 1.00 97.00 85 GLY A CA 1
ATOM 697 C C . GLY A 1 85 ? -1.937 -4.071 7.519 1.00 97.00 85 GLY A C 1
ATOM 698 O O . GLY A 1 85 ? -2.156 -2.887 7.782 1.00 97.00 85 GLY A O 1
ATOM 699 N N . GLY A 1 86 ? -0.821 -4.459 6.901 1.00 94.94 86 GLY A N 1
ATOM 700 C CA . GLY A 1 86 ? 0.279 -3.565 6.520 1.00 94.94 86 GLY A CA 1
ATOM 701 C C . GLY A 1 86 ? 1.472 -3.631 7.479 1.00 94.94 86 GLY A C 1
ATOM 702 O O . GLY A 1 86 ? 1.531 -4.478 8.378 1.00 94.94 86 GLY A O 1
ATOM 703 N N . ASN A 1 87 ? 2.439 -2.731 7.298 1.00 95.06 87 ASN A N 1
ATOM 704 C CA . ASN A 1 87 ? 3.696 -2.766 8.051 1.00 95.06 87 ASN A CA 1
ATOM 705 C C . ASN A 1 87 ? 3.470 -2.557 9.551 1.00 95.06 87 ASN A C 1
ATOM 707 O O . ASN A 1 87 ? 4.051 -3.274 10.363 1.00 95.06 87 ASN A O 1
ATOM 711 N N . TYR A 1 88 ? 2.606 -1.613 9.941 1.00 96.75 88 TYR A N 1
ATOM 712 C CA . TYR A 1 88 ? 2.356 -1.351 11.360 1.00 96.75 88 TYR A CA 1
ATOM 713 C C . TYR A 1 88 ? 1.716 -2.550 12.081 1.00 96.75 88 TYR A C 1
ATOM 715 O O . TYR A 1 88 ? 2.294 -2.978 13.081 1.00 96.75 88 TYR A O 1
ATOM 723 N N . PRO A 1 89 ? 0.613 -3.163 11.597 1.00 96.88 89 PRO A N 1
ATOM 724 C CA . PRO A 1 89 ? 0.052 -4.349 12.250 1.00 96.88 89 PRO A CA 1
ATOM 725 C C . PRO A 1 89 ? 0.980 -5.568 12.220 1.00 96.88 89 PRO A C 1
ATOM 727 O O . PRO A 1 89 ? 0.945 -6.388 13.136 1.00 96.88 89 PRO A O 1
ATOM 730 N N . THR A 1 90 ? 1.855 -5.663 11.215 1.00 95.50 90 THR A N 1
ATOM 731 C CA . THR A 1 90 ? 2.881 -6.714 11.144 1.00 95.50 90 THR A CA 1
ATOM 732 C C . THR A 1 90 ? 3.946 -6.548 12.229 1.00 95.50 90 THR A C 1
ATOM 734 O O . THR A 1 90 ? 4.269 -7.516 12.919 1.00 95.50 90 THR A O 1
ATOM 737 N N . LEU A 1 91 ? 4.461 -5.327 12.410 1.00 95.44 91 LEU A N 1
ATOM 738 C CA . LEU A 1 91 ? 5.538 -5.014 13.358 1.00 95.44 91 LEU A CA 1
ATOM 739 C C . LEU A 1 91 ? 5.047 -4.893 14.807 1.00 95.44 91 LEU A C 1
ATOM 741 O O . LEU A 1 91 ? 5.754 -5.287 15.731 1.00 95.44 91 LEU A O 1
ATOM 745 N N . PHE A 1 92 ? 3.836 -4.367 15.011 1.00 96.62 92 PHE A N 1
ATOM 746 C CA . PHE A 1 92 ? 3.263 -4.070 16.328 1.00 96.62 92 PHE A CA 1
ATOM 747 C C . PHE A 1 92 ? 1.868 -4.700 16.502 1.00 96.62 92 PHE A C 1
ATOM 749 O O . PHE A 1 92 ? 0.897 -3.992 16.786 1.00 96.62 92 PHE A O 1
ATOM 756 N N . PRO A 1 93 ? 1.730 -6.033 16.364 1.00 97.50 93 PRO A N 1
ATOM 757 C CA . PRO A 1 93 ? 0.425 -6.692 16.312 1.00 97.50 93 PRO A CA 1
ATOM 758 C C . PRO A 1 93 ? -0.399 -6.509 17.588 1.00 97.50 93 PRO A C 1
ATOM 760 O O . PRO A 1 93 ? -1.606 -6.303 17.512 1.00 97.50 93 PRO A O 1
ATOM 763 N N . GLU A 1 94 ? 0.232 -6.535 18.764 1.00 97.94 94 GLU A N 1
ATOM 764 C CA . GLU A 1 94 ? -0.481 -6.350 20.037 1.00 97.94 94 GLU A CA 1
ATOM 765 C C . GLU A 1 94 ? -1.021 -4.929 20.205 1.00 97.94 94 GLU A C 1
ATOM 767 O O . GLU A 1 94 ? -2.087 -4.730 20.785 1.00 97.94 94 GLU A O 1
ATOM 772 N N . ASP A 1 95 ? -0.319 -3.933 19.663 1.00 98.00 95 ASP A N 1
ATOM 773 C CA . ASP A 1 95 ? -0.805 -2.557 19.658 1.00 98.00 95 ASP A CA 1
ATOM 774 C C . ASP A 1 95 ? -1.933 -2.384 18.633 1.00 98.00 95 ASP A C 1
ATOM 776 O O . ASP A 1 95 ? -2.978 -1.822 18.952 1.00 98.00 95 ASP A O 1
ATOM 780 N N . ALA A 1 96 ? -1.785 -2.970 17.441 1.00 98.12 96 ALA A N 1
ATOM 781 C CA . ALA A 1 96 ? -2.810 -2.962 16.402 1.00 98.12 96 ALA A CA 1
ATOM 782 C C . ALA A 1 96 ? -4.121 -3.641 16.844 1.00 98.12 96 ALA A C 1
ATOM 784 O O . ALA A 1 96 ? -5.200 -3.140 16.521 1.00 98.12 96 ALA A O 1
ATOM 785 N N . LYS A 1 97 ? -4.060 -4.717 17.645 1.00 98.19 97 LYS A N 1
ATOM 786 C CA . LYS A 1 97 ? -5.245 -5.403 18.204 1.00 98.19 97 LYS A CA 1
ATOM 787 C C . LYS A 1 97 ? -6.134 -4.490 19.048 1.00 98.19 97 LYS A C 1
ATOM 789 O O . LYS A 1 97 ? -7.336 -4.732 19.128 1.00 98.19 97 LYS A O 1
ATOM 794 N N . LYS A 1 98 ? -5.588 -3.420 19.640 1.00 98.12 98 LYS A N 1
ATOM 795 C CA . LYS A 1 98 ? -6.371 -2.453 20.434 1.00 98.12 98 LYS A CA 1
ATOM 796 C C . LYS A 1 98 ? -7.422 -1.709 19.604 1.00 98.12 98 LYS A C 1
ATOM 798 O O . LYS A 1 98 ? -8.375 -1.197 20.176 1.00 98.12 98 LYS A O 1
ATOM 803 N N . SER A 1 99 ? -7.293 -1.712 18.275 1.00 97.62 99 SER A N 1
ATOM 804 C CA . SER A 1 99 ? -8.317 -1.195 17.356 1.00 97.62 99 SER A CA 1
ATOM 805 C C . SER A 1 99 ? -9.619 -2.009 17.381 1.00 97.62 99 SER A C 1
ATOM 807 O O . SER A 1 99 ? -10.651 -1.553 16.895 1.00 97.62 99 SER A O 1
ATOM 809 N N . GLY A 1 100 ? -9.574 -3.242 17.901 1.00 96.19 100 GLY A N 1
ATOM 810 C CA . GLY A 1 100 ? -10.678 -4.196 17.878 1.00 96.19 100 GLY A CA 1
ATOM 811 C C . GLY A 1 100 ? -10.868 -4.912 16.536 1.00 96.19 100 GLY A C 1
ATOM 812 O O . GLY A 1 100 ? -11.765 -5.753 16.435 1.00 96.19 100 GLY A O 1
ATOM 813 N N . ALA A 1 101 ? -10.078 -4.597 15.503 1.00 97.94 101 ALA A N 1
ATOM 814 C CA . ALA A 1 101 ? -10.080 -5.300 14.219 1.00 97.94 101 ALA A CA 1
ATOM 815 C C . ALA A 1 101 ? -9.320 -6.637 14.282 1.00 97.94 101 ALA A C 1
ATOM 817 O O . ALA A 1 101 ? -8.487 -6.866 15.161 1.00 97.94 101 ALA A O 1
ATOM 818 N N . THR A 1 102 ? -9.590 -7.514 13.314 1.00 98.25 102 THR A N 1
ATOM 819 C CA . THR A 1 102 ? -8.803 -8.736 13.113 1.00 98.25 102 THR A CA 1
ATOM 820 C C . THR A 1 102 ? -7.452 -8.350 12.522 1.00 98.25 102 THR A C 1
ATOM 822 O O . THR A 1 102 ? -7.392 -7.850 11.403 1.00 98.25 102 THR A O 1
ATOM 825 N N . VAL A 1 103 ? -6.367 -8.559 13.264 1.00 98.31 103 VAL A N 1
ATOM 826 C CA . VAL A 1 103 ? -5.019 -8.206 12.799 1.00 98.31 103 VAL A CA 1
ATOM 827 C C . VAL A 1 103 ? -4.488 -9.264 11.832 1.00 98.31 103 VAL A C 1
ATOM 829 O O . VAL A 1 103 ? -4.372 -10.432 12.203 1.00 98.31 103 VAL A O 1
ATOM 832 N N . HIS A 1 104 ? -4.121 -8.835 10.622 1.00 96.50 104 HIS A N 1
ATOM 833 C CA . HIS A 1 104 ? -3.378 -9.629 9.641 1.00 96.50 104 HIS A CA 1
ATOM 834 C C . HIS A 1 104 ? -1.896 -9.256 9.696 1.00 96.50 104 HIS A C 1
ATOM 836 O O . HIS A 1 104 ? -1.545 -8.078 9.608 1.00 96.50 104 HIS A O 1
ATOM 842 N N . LYS A 1 105 ? -1.025 -10.257 9.851 1.00 94.50 105 LYS A N 1
ATOM 843 C CA . LYS A 1 105 ? 0.429 -10.068 9.905 1.00 94.50 105 LYS A CA 1
ATOM 844 C C . LYS A 1 105 ? 1.073 -10.564 8.620 1.00 94.50 105 LYS A C 1
ATOM 846 O O . LYS A 1 105 ? 0.769 -11.665 8.176 1.00 94.50 105 LYS A O 1
ATOM 851 N N . GLY A 1 106 ? 2.043 -9.803 8.129 1.00 91.56 106 GLY A N 1
ATOM 852 C CA . GLY A 1 106 ? 2.809 -10.149 6.943 1.00 91.56 106 GLY A CA 1
ATOM 853 C C . GLY A 1 106 ? 2.035 -9.889 5.658 1.00 91.56 106 GLY A C 1
ATOM 854 O O . GLY A 1 106 ? 1.035 -9.164 5.634 1.00 91.56 106 GLY A O 1
ATOM 855 N N . MET A 1 107 ? 2.543 -10.475 4.582 1.00 88.75 107 MET A N 1
ATOM 856 C CA . MET A 1 107 ? 1.968 -10.337 3.254 1.00 88.75 107 MET A CA 1
ATOM 857 C C . MET A 1 107 ? 0.666 -11.129 3.120 1.00 88.75 107 MET A C 1
ATOM 859 O O . MET A 1 107 ? 0.328 -11.974 3.950 1.00 88.75 107 MET A O 1
ATOM 863 N N . PHE A 1 108 ? -0.105 -10.812 2.085 1.00 89.31 108 PHE A N 1
ATOM 864 C CA . PHE A 1 108 ? -1.299 -11.564 1.728 1.00 89.31 108 PHE A CA 1
ATOM 865 C C . PHE A 1 108 ? -0.990 -12.416 0.498 1.00 89.31 108 PHE A C 1
ATOM 867 O O . PHE A 1 108 ? -0.948 -11.893 -0.613 1.00 89.31 108 PHE A O 1
ATOM 874 N N . ASP A 1 109 ? -0.755 -13.713 0.706 1.00 87.38 109 ASP A N 1
ATOM 875 C CA . ASP A 1 109 ? -0.204 -14.623 -0.311 1.00 87.38 109 ASP A CA 1
ATOM 876 C C . ASP A 1 109 ? -0.977 -14.605 -1.632 1.00 87.38 109 ASP A C 1
ATOM 878 O O . ASP A 1 109 ? -0.386 -14.563 -2.709 1.00 87.38 109 ASP A O 1
ATOM 882 N N . ALA A 1 110 ? -2.310 -14.547 -1.557 1.00 88.44 110 ALA A N 1
ATOM 883 C CA . ALA A 1 110 ? -3.175 -14.516 -2.734 1.00 88.44 110 ALA A CA 1
ATOM 884 C C . ALA A 1 110 ? -3.019 -13.243 -3.591 1.00 88.44 110 ALA A C 1
ATOM 886 O O . ALA A 1 110 ? -3.451 -13.236 -4.742 1.00 88.44 110 ALA A O 1
ATOM 887 N N . ALA A 1 111 ? -2.413 -12.180 -3.051 1.00 88.56 111 ALA A N 1
ATOM 888 C CA . ALA A 1 111 ? -2.175 -10.919 -3.749 1.00 88.56 111 ALA A CA 1
ATOM 889 C C . ALA A 1 111 ? -0.696 -10.632 -4.057 1.00 88.56 111 ALA A C 1
ATOM 891 O O . ALA A 1 111 ? -0.417 -9.622 -4.696 1.00 88.56 111 ALA A O 1
ATOM 892 N N . LEU A 1 112 ? 0.244 -11.496 -3.647 1.00 87.62 112 LEU A N 1
ATOM 893 C CA . LEU A 1 112 ? 1.690 -11.238 -3.752 1.00 87.62 112 LEU A CA 1
ATOM 894 C C . LEU A 1 112 ? 2.167 -10.907 -5.170 1.00 87.62 112 LEU A C 1
ATOM 896 O O . LEU A 1 112 ? 3.039 -10.067 -5.343 1.00 87.62 112 LEU A O 1
ATOM 900 N N . ILE A 1 113 ? 1.602 -11.574 -6.174 1.00 87.12 113 ILE A N 1
ATOM 901 C CA . ILE A 1 113 ? 2.020 -11.457 -7.579 1.00 87.12 113 ILE A CA 1
ATOM 902 C C . ILE A 1 113 ? 0.968 -10.762 -8.451 1.00 87.12 113 ILE A C 1
ATOM 904 O O . ILE A 1 113 ? 0.980 -10.902 -9.675 1.00 87.12 113 ILE A O 1
ATOM 908 N N . LEU A 1 114 ? 0.013 -10.065 -7.830 1.00 91.50 114 LEU A N 1
ATOM 909 C CA . LEU A 1 114 ? -0.996 -9.300 -8.554 1.00 91.50 114 LEU A CA 1
ATOM 910 C C . LEU A 1 114 ? -0.469 -7.904 -8.878 1.00 91.50 114 LEU A C 1
ATOM 912 O O . LEU A 1 114 ? 0.174 -7.256 -8.055 1.00 91.50 114 LEU A O 1
ATOM 916 N N . PHE A 1 115 ? -0.793 -7.418 -10.073 1.00 93.38 115 PHE A N 1
ATOM 917 C CA . PHE A 1 115 ? -0.504 -6.041 -10.453 1.00 93.38 115 PHE A CA 1
ATOM 918 C C . PHE A 1 115 ? -1.582 -5.089 -9.913 1.00 93.38 115 PHE A C 1
ATOM 920 O O . PHE A 1 115 ? -2.751 -5.478 -9.842 1.00 93.38 115 PHE A O 1
ATOM 927 N N . PRO A 1 116 ? -1.239 -3.829 -9.581 1.00 92.75 116 PRO A N 1
ATOM 928 C CA . PRO A 1 116 ? -2.219 -2.863 -9.096 1.00 92.75 116 PRO A CA 1
ATOM 929 C C . PRO A 1 116 ? -3.352 -2.634 -10.104 1.00 92.75 116 PRO A C 1
ATOM 931 O O . PRO A 1 116 ? -3.092 -2.415 -11.296 1.00 92.75 116 PRO A O 1
ATOM 934 N N . ASP A 1 117 ? -4.596 -2.650 -9.616 1.00 92.81 117 ASP A N 1
ATOM 935 C CA . ASP A 1 117 ? -5.784 -2.368 -10.419 1.00 92.81 117 ASP A CA 1
ATOM 936 C C . ASP A 1 117 ? -6.103 -0.868 -10.430 1.00 92.81 117 ASP A C 1
ATOM 938 O O . ASP A 1 117 ? -6.587 -0.292 -9.454 1.00 92.81 117 ASP A O 1
ATOM 942 N N . TYR A 1 118 ? -5.858 -0.238 -11.576 1.00 93.12 118 TYR A N 1
ATOM 943 C CA . TYR A 1 118 ? -6.149 1.178 -11.794 1.00 93.12 118 TYR A CA 1
ATOM 944 C C . TYR A 1 118 ? -7.581 1.452 -12.271 1.00 93.12 118 TYR A C 1
ATOM 946 O O . TYR A 1 118 ? -7.944 2.611 -12.462 1.00 93.12 118 TYR A O 1
ATOM 954 N N . SER A 1 119 ? -8.419 0.424 -12.450 1.00 91.75 119 SER A N 1
ATOM 955 C CA . SER A 1 119 ? -9.800 0.594 -12.922 1.00 91.75 119 SER A CA 1
ATOM 956 C C . SER A 1 119 ? -10.683 1.404 -11.963 1.00 91.75 119 SER A C 1
ATOM 958 O O . SER A 1 119 ? -11.687 1.977 -12.381 1.00 91.75 119 SER A O 1
ATOM 960 N N . LEU A 1 120 ? -10.281 1.494 -10.692 1.00 89.75 120 LEU A N 1
ATOM 961 C CA . LEU A 1 120 ? -10.995 2.212 -9.636 1.00 89.75 120 LEU A CA 1
ATOM 962 C C . LEU A 1 120 ? -10.758 3.732 -9.657 1.00 89.75 120 LEU A C 1
ATOM 964 O O . LEU A 1 120 ? -11.498 4.483 -9.014 1.00 89.75 120 LEU A O 1
ATOM 968 N N . PHE A 1 121 ? -9.738 4.209 -10.378 1.00 88.75 121 PHE A N 1
ATOM 969 C CA . PHE A 1 121 ? -9.426 5.634 -10.452 1.00 88.75 121 PHE A CA 1
ATOM 970 C C . PHE A 1 121 ? -10.349 6.342 -11.447 1.00 88.75 121 PHE A C 1
ATOM 972 O O . PHE A 1 121 ? -10.519 5.916 -12.586 1.00 88.75 121 PHE A O 1
ATOM 979 N N . LYS A 1 122 ? -10.948 7.455 -11.006 1.00 86.00 122 LYS A N 1
ATOM 980 C CA . LYS A 1 122 ? -11.883 8.263 -11.814 1.00 86.00 122 LYS A CA 1
ATOM 981 C C . LYS A 1 122 ? -11.227 9.471 -12.484 1.00 86.00 122 LYS A C 1
ATOM 983 O O . LYS A 1 122 ? -11.811 10.053 -13.392 1.00 86.00 122 LYS A O 1
ATOM 988 N N . ALA A 1 123 ? -10.059 9.877 -11.997 1.00 85.00 123 ALA A N 1
ATOM 989 C CA . ALA A 1 123 ? -9.299 11.006 -12.517 1.00 85.00 123 ALA A CA 1
ATOM 990 C C . ALA A 1 123 ? -8.165 10.511 -13.430 1.00 85.00 123 ALA A C 1
ATOM 992 O O . ALA A 1 123 ? -7.755 9.353 -13.295 1.00 85.00 123 ALA A O 1
ATOM 993 N N . PRO A 1 124 ? -7.644 11.371 -14.326 1.00 86.69 124 PRO A N 1
ATOM 994 C CA . PRO A 1 124 ? -6.414 11.088 -15.054 1.00 86.69 124 PRO A CA 1
ATOM 995 C C . PRO A 1 124 ? -5.283 10.685 -14.104 1.00 86.69 124 PRO A C 1
ATOM 997 O O . PRO A 1 124 ? -5.196 11.175 -12.976 1.00 86.69 124 PRO A O 1
ATOM 1000 N N . LEU A 1 125 ? -4.444 9.764 -14.565 1.00 91.06 125 LEU A N 1
ATOM 1001 C CA . LEU A 1 125 ? -3.320 9.236 -13.805 1.00 91.06 125 LEU A CA 1
ATOM 1002 C C . LEU A 1 125 ? -2.040 9.904 -14.297 1.00 91.06 125 LEU A C 1
ATOM 1004 O O . LEU A 1 125 ? -1.754 9.868 -15.489 1.00 91.06 125 LEU A O 1
ATOM 1008 N N . ASP A 1 126 ? -1.281 10.493 -13.377 1.00 91.31 126 ASP A N 1
ATOM 1009 C CA . ASP A 1 126 ? -0.007 11.144 -13.709 1.00 91.31 126 ASP A CA 1
ATOM 1010 C C . ASP A 1 126 ? 1.100 10.104 -13.924 1.00 91.31 126 ASP A C 1
ATOM 1012 O O . ASP A 1 126 ? 1.917 10.221 -14.828 1.00 91.31 126 ASP A O 1
ATOM 1016 N N . TYR A 1 127 ? 1.094 9.056 -13.098 1.00 95.44 127 TYR A N 1
ATOM 1017 C CA . TYR A 1 127 ? 2.036 7.946 -13.150 1.00 95.44 127 TYR A CA 1
ATOM 1018 C C . TYR A 1 127 ? 1.381 6.660 -12.647 1.00 95.44 127 TYR A C 1
ATOM 1020 O O . TYR A 1 127 ? 0.336 6.683 -11.986 1.00 95.44 127 TYR A O 1
ATOM 1028 N N . MET A 1 128 ? 2.028 5.530 -12.914 1.00 96.00 128 MET A N 1
ATOM 1029 C CA . MET A 1 128 ? 1.671 4.239 -12.335 1.00 96.00 128 MET A CA 1
ATOM 1030 C C . MET A 1 128 ? 2.855 3.596 -11.638 1.00 96.00 128 MET A C 1
ATOM 1032 O O . MET A 1 128 ? 3.985 3.673 -12.102 1.00 96.00 128 MET A O 1
ATOM 1036 N N . VAL A 1 129 ? 2.590 2.924 -10.525 1.00 95.69 129 VAL A N 1
ATOM 1037 C CA . VAL A 1 129 ? 3.593 2.120 -9.833 1.00 95.69 129 VAL A CA 1
ATOM 1038 C C . VAL A 1 129 ? 3.701 0.711 -10.405 1.00 95.69 129 VAL A C 1
ATOM 1040 O O . VAL A 1 129 ? 2.699 0.135 -10.847 1.00 95.69 129 VAL A O 1
ATOM 1043 N N . PHE A 1 130 ? 4.905 0.150 -10.346 1.00 95.56 130 PHE A N 1
ATOM 1044 C CA . PHE A 1 130 ? 5.186 -1.242 -10.680 1.00 95.56 130 PHE A CA 1
ATOM 1045 C C . PHE A 1 130 ? 6.273 -1.832 -9.778 1.00 95.56 130 PHE A C 1
ATOM 1047 O O . PHE A 1 130 ? 6.989 -1.096 -9.096 1.00 95.56 130 PHE A O 1
ATOM 1054 N N . GLN A 1 131 ? 6.376 -3.161 -9.793 1.00 94.00 131 GLN A N 1
ATOM 1055 C CA . GLN A 1 131 ? 7.321 -3.929 -8.990 1.00 94.00 131 GLN A CA 1
ATOM 1056 C C . GLN A 1 131 ? 7.955 -5.027 -9.836 1.00 94.00 131 GLN A C 1
ATOM 1058 O O . GLN A 1 131 ? 7.254 -5.702 -10.593 1.00 94.00 131 GLN A O 1
ATOM 1063 N N . LEU A 1 132 ? 9.268 -5.180 -9.724 1.00 93.94 132 LEU A N 1
ATOM 1064 C CA . LEU A 1 132 ? 10.037 -6.318 -10.224 1.00 93.94 132 LEU A CA 1
ATOM 1065 C C . LEU A 1 132 ? 10.229 -7.352 -9.116 1.00 93.94 132 LEU A C 1
ATOM 1067 O O . LEU A 1 132 ? 10.229 -8.556 -9.388 1.00 93.94 132 LEU A O 1
ATOM 1071 N N . ASP A 1 133 ? 10.317 -6.887 -7.874 1.00 91.12 133 ASP A N 1
ATOM 1072 C CA . ASP A 1 133 ? 10.599 -7.714 -6.716 1.00 91.12 133 ASP A CA 1
ATOM 1073 C C . ASP A 1 133 ? 9.989 -7.179 -5.407 1.00 91.12 133 ASP A C 1
ATOM 1075 O O . ASP A 1 133 ? 9.889 -5.982 -5.154 1.00 91.12 133 ASP A O 1
ATOM 1079 N N . LEU A 1 134 ? 9.565 -8.101 -4.537 1.00 89.94 134 LEU A N 1
ATOM 1080 C CA . LEU A 1 134 ? 9.168 -7.806 -3.159 1.00 89.94 134 LEU A CA 1
ATOM 1081 C C . LEU A 1 134 ? 10.256 -8.269 -2.207 1.00 89.94 134 LEU A C 1
ATOM 1083 O O . LEU A 1 134 ? 10.636 -9.438 -2.218 1.00 89.94 134 LEU A O 1
ATOM 1087 N N . GLY A 1 135 ? 10.669 -7.370 -1.318 1.00 88.62 135 GLY A N 1
ATOM 1088 C CA . GLY A 1 135 ? 11.743 -7.620 -0.361 1.00 88.62 135 GLY A CA 1
ATOM 1089 C C . GLY A 1 135 ? 13.096 -7.145 -0.876 1.00 88.62 135 GLY A C 1
ATOM 1090 O O . GLY A 1 135 ? 13.212 -6.644 -1.985 1.00 88.62 135 GLY A O 1
ATOM 1091 N N . CYS A 1 136 ? 14.113 -7.224 -0.024 1.00 87.94 136 CYS A N 1
ATOM 1092 C CA . CYS A 1 136 ? 15.471 -6.794 -0.344 1.00 87.94 136 CYS A CA 1
ATOM 1093 C C . CYS A 1 136 ? 16.459 -7.736 0.344 1.00 87.94 136 CYS A C 1
ATOM 1095 O O . CYS A 1 136 ? 16.266 -8.047 1.523 1.00 87.94 136 CYS A O 1
ATOM 1097 N N . GLU A 1 137 ? 17.508 -8.165 -0.364 1.00 85.38 137 GLU A N 1
ATOM 1098 C CA . GLU A 1 137 ? 18.580 -8.976 0.239 1.00 85.38 137 GLU A CA 1
ATOM 1099 C C . GLU A 1 137 ? 19.472 -8.153 1.172 1.00 85.38 137 GLU A C 1
ATOM 1101 O O . GLU A 1 137 ? 20.144 -8.712 2.033 1.00 85.38 137 GLU A O 1
ATOM 1106 N N . ASN A 1 138 ? 19.453 -6.820 1.055 1.00 85.50 138 ASN A N 1
ATOM 1107 C CA . ASN A 1 138 ? 20.251 -5.970 1.927 1.00 85.50 138 ASN A CA 1
ATOM 1108 C C . ASN A 1 138 ? 19.762 -6.063 3.382 1.00 85.50 138 ASN A C 1
ATOM 1110 O O . ASN A 1 138 ? 18.605 -5.776 3.698 1.00 85.50 138 ASN A O 1
ATOM 1114 N N . GLU A 1 139 ? 20.690 -6.339 4.297 1.00 86.19 139 GLU A N 1
ATOM 1115 C CA . GLU A 1 139 ? 20.451 -6.398 5.744 1.00 86.19 139 GLU A CA 1
ATOM 1116 C C . GLU A 1 139 ? 20.792 -5.068 6.441 1.00 86.19 139 GLU A C 1
ATOM 1118 O O . GLU A 1 139 ? 21.385 -5.025 7.523 1.00 86.19 139 GLU A O 1
ATOM 1123 N N . CYS A 1 140 ? 20.436 -3.944 5.812 1.00 86.75 140 CYS A N 1
ATOM 1124 C CA . CYS A 1 140 ? 20.723 -2.611 6.338 1.00 86.75 140 CYS A CA 1
ATOM 1125 C C . CYS A 1 140 ? 20.230 -2.466 7.783 1.00 86.75 140 CYS A C 1
ATOM 1127 O O . CYS A 1 140 ? 19.036 -2.587 8.060 1.00 86.75 140 CYS A O 1
ATOM 1129 N N . SER A 1 141 ? 21.125 -2.090 8.699 1.00 87.56 141 SER A N 1
ATOM 1130 C CA . SER A 1 141 ? 20.823 -1.966 10.135 1.00 87.56 141 SER A CA 1
ATOM 1131 C C . SER A 1 141 ? 19.697 -0.977 10.470 1.00 87.56 141 SER A C 1
ATOM 1133 O O . SER A 1 141 ? 19.086 -1.063 11.536 1.00 87.56 141 SER A O 1
ATOM 1135 N N . HIS A 1 142 ? 19.421 -0.042 9.561 1.00 85.94 142 HIS A N 1
ATOM 1136 C CA . HIS A 1 142 ? 18.404 0.997 9.689 1.00 85.94 142 HIS A CA 1
ATOM 1137 C C . HIS A 1 142 ? 17.107 0.686 8.924 1.00 85.94 142 HIS A C 1
ATOM 1139 O O . HIS A 1 142 ? 16.113 1.388 9.112 1.00 85.94 142 HIS A O 1
ATOM 1145 N N . CYS A 1 143 ? 17.094 -0.332 8.058 1.00 87.31 143 CYS A N 1
ATOM 1146 C CA . CYS A 1 143 ? 15.953 -0.633 7.203 1.00 87.31 143 CYS A CA 1
ATOM 1147 C C . CYS A 1 143 ? 15.068 -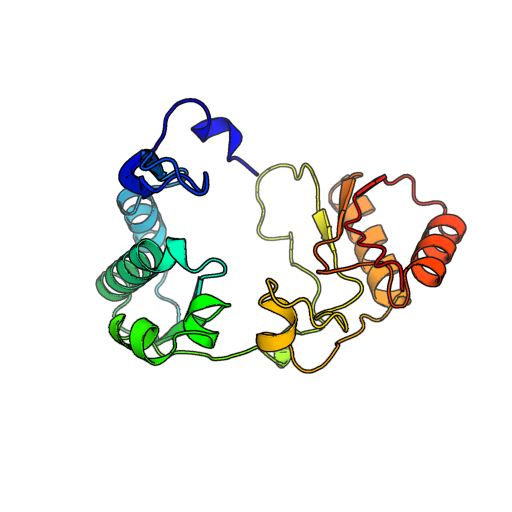1.718 7.821 1.00 87.31 143 CYS A C 1
ATOM 1149 O O . CYS A 1 143 ? 15.537 -2.712 8.372 1.00 87.31 143 CYS A O 1
ATOM 1151 N N . VAL A 1 144 ? 13.753 -1.537 7.708 1.00 89.31 144 VAL A N 1
ATOM 1152 C CA . VAL A 1 144 ? 12.768 -2.494 8.224 1.00 89.31 144 VAL A CA 1
ATOM 1153 C C . VAL A 1 144 ? 12.346 -3.533 7.178 1.00 89.31 144 VAL A C 1
ATOM 1155 O O . VAL A 1 144 ? 11.750 -4.543 7.543 1.00 89.31 144 VAL A O 1
ATOM 1158 N N . ASN A 1 145 ? 12.677 -3.330 5.897 1.00 88.00 145 ASN A N 1
ATOM 1159 C CA . ASN A 1 145 ? 12.193 -4.168 4.792 1.00 88.00 145 ASN A CA 1
ATOM 1160 C C . ASN A 1 145 ? 12.602 -5.636 4.931 1.00 88.00 145 ASN A C 1
ATOM 1162 O O . ASN A 1 145 ? 11.726 -6.492 4.871 1.00 88.00 145 ASN A O 1
ATOM 1166 N N . HIS A 1 146 ? 13.871 -5.928 5.235 1.00 82.81 146 HIS A N 1
ATOM 1167 C CA . HIS A 1 146 ? 14.337 -7.305 5.461 1.00 82.81 146 HIS A CA 1
ATOM 1168 C C . HIS A 1 146 ? 13.626 -7.994 6.648 1.00 82.81 146 HIS A C 1
ATOM 1170 O O . HIS A 1 146 ? 13.490 -9.212 6.698 1.00 82.81 146 HIS A O 1
ATOM 1176 N N . ARG A 1 147 ? 13.105 -7.224 7.619 1.00 83.50 147 ARG A N 1
ATOM 1177 C CA . ARG A 1 147 ? 12.307 -7.776 8.732 1.00 83.50 147 ARG A CA 1
ATOM 1178 C C . ARG A 1 147 ? 10.843 -8.009 8.364 1.00 83.50 147 ARG A C 1
ATOM 1180 O O . ARG A 1 147 ? 10.206 -8.871 8.965 1.00 83.50 147 ARG A O 1
ATOM 1187 N N . LEU A 1 148 ? 10.301 -7.203 7.454 1.00 87.56 148 LEU A N 1
ATOM 1188 C CA . LEU A 1 148 ? 8.913 -7.290 6.994 1.00 87.56 148 LEU A CA 1
ATOM 1189 C C . LEU A 1 148 ? 8.724 -8.387 5.948 1.00 87.56 148 LEU A C 1
ATOM 1191 O O . LEU A 1 148 ? 7.703 -9.070 5.965 1.00 87.56 148 LEU A O 1
ATOM 1195 N N . ILE A 1 149 ? 9.698 -8.534 5.053 1.00 85.56 149 ILE A N 1
ATOM 1196 C CA . ILE A 1 149 ? 9.666 -9.446 3.916 1.00 85.56 149 ILE A CA 1
ATOM 1197 C C . ILE A 1 149 ? 10.892 -10.347 4.030 1.00 85.56 149 ILE A C 1
ATOM 1199 O O . ILE A 1 149 ? 12.009 -9.916 3.761 1.00 85.56 149 ILE A O 1
ATOM 1203 N N . GLN A 1 150 ? 10.665 -11.579 4.484 1.00 80.94 150 GLN A N 1
ATOM 1204 C CA . GLN A 1 150 ? 11.728 -12.569 4.699 1.00 80.94 150 GLN A CA 1
ATOM 1205 C C . GLN A 1 150 ? 12.034 -13.387 3.444 1.00 80.94 150 GLN A C 1
ATOM 1207 O O . GLN A 1 150 ? 13.120 -13.943 3.323 1.00 80.94 150 GLN A O 1
ATOM 1212 N N . GLU A 1 151 ? 11.079 -13.462 2.520 1.00 87.88 151 GLU A N 1
ATOM 1213 C CA . GLU A 1 151 ? 11.214 -14.199 1.271 1.00 87.88 151 GLU A CA 1
ATOM 1214 C C . GLU A 1 151 ? 11.091 -13.232 0.105 1.00 87.88 151 GLU A C 1
ATOM 1216 O O . GLU A 1 151 ? 10.124 -12.474 0.009 1.00 87.88 151 GLU A O 1
ATOM 1221 N N . ILE A 1 152 ? 12.085 -13.270 -0.777 1.00 90.69 152 ILE A N 1
ATOM 1222 C CA . ILE A 1 152 ? 12.083 -12.463 -1.986 1.00 90.69 152 ILE A CA 1
ATOM 1223 C C . ILE A 1 152 ? 11.069 -13.049 -2.961 1.00 90.69 152 ILE A C 1
ATOM 1225 O O . ILE A 1 152 ? 11.162 -14.216 -3.349 1.00 90.69 152 ILE A O 1
ATOM 1229 N N . VAL A 1 153 ? 10.132 -12.217 -3.407 1.00 91.31 153 VAL A N 1
ATOM 1230 C CA . VAL A 1 153 ? 9.190 -12.576 -4.471 1.00 91.31 153 VAL A CA 1
ATOM 1231 C C . VAL A 1 153 ? 9.614 -11.868 -5.742 1.00 91.31 153 VAL A C 1
ATOM 1233 O O . VAL A 1 153 ? 9.695 -10.647 -5.760 1.00 91.31 153 VAL A O 1
ATOM 1236 N N . ARG A 1 154 ? 9.853 -12.625 -6.812 1.00 92.81 154 ARG A N 1
ATOM 1237 C CA . ARG A 1 154 ? 10.186 -12.079 -8.132 1.00 92.81 154 ARG A CA 1
ATOM 1238 C C . ARG A 1 154 ? 8.962 -12.104 -9.032 1.00 92.81 154 ARG A C 1
ATOM 1240 O O . ARG A 1 154 ? 8.290 -13.133 -9.138 1.00 92.81 154 ARG A O 1
ATOM 1247 N N . PHE A 1 155 ? 8.686 -10.983 -9.687 1.00 94.81 155 PHE A N 1
ATOM 1248 C CA . PHE A 1 155 ? 7.626 -10.904 -10.679 1.00 94.81 155 PHE A CA 1
ATOM 1249 C C . PHE A 1 155 ? 8.072 -11.524 -12.003 1.00 94.81 155 PHE A C 1
ATOM 1251 O O . PHE A 1 155 ? 9.233 -11.474 -12.403 1.00 94.81 155 PHE A O 1
ATOM 1258 N N . ASP A 1 156 ? 7.109 -12.103 -12.712 1.00 95.81 156 ASP A N 1
ATOM 1259 C CA . ASP A 1 156 ? 7.309 -12.568 -14.079 1.00 95.81 156 ASP A CA 1
ATOM 1260 C C . ASP A 1 156 ? 7.486 -11.350 -14.997 1.00 95.81 156 ASP A C 1
ATOM 1262 O O . ASP A 1 156 ? 6.546 -10.581 -15.221 1.00 95.81 156 ASP A O 1
ATOM 1266 N N . VAL A 1 157 ? 8.704 -11.176 -15.512 1.00 97.06 157 VAL A N 1
ATOM 1267 C CA . VAL A 1 157 ? 9.085 -10.020 -16.334 1.00 97.06 157 VAL A CA 1
ATOM 1268 C C . VAL A 1 157 ? 8.223 -9.908 -17.591 1.00 97.06 157 VAL A C 1
ATOM 1270 O O . VAL A 1 157 ? 7.851 -8.803 -17.978 1.00 97.06 157 VAL A O 1
ATOM 1273 N N . ASP A 1 158 ? 7.872 -11.027 -18.228 1.00 97.50 158 ASP A N 1
ATOM 1274 C CA . ASP A 1 158 ? 7.050 -11.012 -19.440 1.00 97.50 158 ASP A CA 1
ATOM 1275 C C . ASP A 1 158 ? 5.630 -10.532 -19.138 1.00 97.50 158 ASP A C 1
ATOM 1277 O O . ASP A 1 158 ? 5.089 -9.680 -19.850 1.00 97.50 158 ASP A O 1
ATOM 1281 N N . LYS A 1 159 ? 5.041 -11.017 -18.039 1.00 97.69 159 LYS A N 1
ATOM 1282 C CA . LYS A 1 159 ? 3.725 -10.547 -17.586 1.00 97.69 159 LYS A CA 1
ATOM 1283 C C . LYS A 1 159 ? 3.753 -9.083 -17.171 1.00 97.69 159 LYS A C 1
ATOM 1285 O O . LYS A 1 159 ? 2.805 -8.367 -17.479 1.00 97.69 159 LYS A O 1
ATOM 1290 N N . LEU A 1 160 ? 4.821 -8.637 -16.512 1.00 97.06 160 LEU A N 1
ATOM 1291 C CA . LEU A 1 160 ? 4.980 -7.248 -16.095 1.00 97.06 160 LEU A CA 1
ATOM 1292 C C . LEU A 1 160 ? 5.095 -6.304 -17.299 1.00 97.06 160 LEU A C 1
ATOM 1294 O O . LEU A 1 160 ? 4.399 -5.294 -17.354 1.00 97.06 160 LEU A O 1
ATOM 1298 N N . VAL A 1 161 ? 5.925 -6.642 -18.290 1.00 98.00 161 VAL A N 1
ATOM 1299 C CA . VAL A 1 161 ? 6.045 -5.860 -19.533 1.00 98.00 161 VAL A CA 1
ATOM 1300 C C . VAL A 1 161 ? 4.698 -5.792 -20.254 1.00 98.00 161 VAL A C 1
ATOM 1302 O O . VAL A 1 161 ? 4.305 -4.724 -20.723 1.00 98.00 161 VAL A O 1
ATOM 1305 N N . GLN A 1 162 ? 3.959 -6.906 -20.300 1.00 97.81 162 GLN A N 1
ATOM 1306 C CA . GLN A 1 162 ? 2.628 -6.928 -20.901 1.00 97.81 162 GLN A CA 1
ATOM 1307 C C . GLN A 1 162 ? 1.615 -6.072 -20.123 1.00 97.81 162 GLN A C 1
ATOM 1309 O O . GLN A 1 162 ? 0.793 -5.393 -20.739 1.00 97.81 162 GLN A O 1
ATOM 1314 N N . ASP A 1 163 ? 1.660 -6.090 -18.790 1.00 97.38 163 ASP A N 1
ATOM 1315 C CA . ASP A 1 163 ? 0.819 -5.251 -17.931 1.00 97.38 163 ASP A CA 1
ATOM 1316 C C . ASP A 1 163 ? 1.111 -3.757 -18.136 1.00 97.38 163 ASP A C 1
ATOM 1318 O O . ASP A 1 163 ? 0.180 -2.975 -18.332 1.00 97.38 163 ASP A O 1
ATOM 1322 N N . ILE A 1 164 ? 2.390 -3.374 -18.195 1.00 97.44 164 ILE A N 1
ATOM 1323 C CA . ILE A 1 164 ? 2.830 -2.000 -18.478 1.00 97.44 164 ILE A CA 1
ATOM 1324 C C . ILE A 1 164 ? 2.358 -1.546 -19.862 1.00 97.44 164 ILE A C 1
ATOM 1326 O O . ILE A 1 164 ? 1.761 -0.477 -19.972 1.00 97.44 164 ILE A O 1
ATOM 1330 N N . GLU A 1 165 ? 2.543 -2.361 -20.906 1.00 97.62 165 GLU A N 1
ATOM 1331 C CA . GLU A 1 165 ? 2.056 -2.066 -22.262 1.00 97.62 165 GLU A CA 1
ATOM 1332 C C . GLU A 1 165 ? 0.530 -1.871 -22.277 1.00 97.62 165 GLU A C 1
ATOM 1334 O O . GLU A 1 165 ? 0.022 -0.890 -22.826 1.00 97.62 165 GLU A O 1
ATOM 1339 N N . ASN A 1 166 ? -0.217 -2.765 -21.622 1.00 96.69 166 ASN A N 1
ATOM 1340 C CA . ASN A 1 166 ? -1.674 -2.668 -21.528 1.00 96.69 166 ASN A CA 1
ATOM 1341 C C . ASN A 1 166 ? -2.114 -1.390 -20.805 1.00 96.69 166 ASN A C 1
ATOM 1343 O O . ASN A 1 166 ? -3.061 -0.729 -21.236 1.00 96.69 166 ASN A O 1
ATOM 1347 N N . LYS A 1 167 ? -1.434 -1.033 -19.713 1.00 95.75 167 LYS A N 1
ATOM 1348 C CA . LYS A 1 167 ? -1.728 0.160 -18.917 1.00 95.75 167 LYS A CA 1
ATOM 1349 C C . LYS A 1 167 ? -1.380 1.447 -19.657 1.00 95.75 167 LYS A C 1
ATOM 1351 O O . LYS A 1 167 ? -2.214 2.349 -19.694 1.00 95.75 167 LYS A O 1
ATOM 1356 N N . HIS A 1 168 ? -0.216 1.502 -20.296 1.00 95.88 168 HIS A N 1
ATOM 1357 C CA . HIS A 1 168 ? 0.188 2.615 -21.150 1.00 95.88 168 HIS A CA 1
ATOM 1358 C C . HIS A 1 168 ? -0.854 2.863 -22.248 1.00 95.88 168 HIS A C 1
ATOM 1360 O O . HIS A 1 168 ? -1.383 3.966 -22.369 1.00 95.88 168 HIS A O 1
ATOM 1366 N N . ASN A 1 169 ? -1.249 1.812 -22.970 1.00 95.38 169 ASN A N 1
ATOM 1367 C CA . ASN A 1 169 ? -2.228 1.921 -24.051 1.00 95.38 169 ASN A CA 1
ATOM 1368 C C . ASN A 1 169 ? -3.630 2.307 -23.559 1.00 95.38 169 ASN A C 1
ATOM 1370 O O . ASN A 1 169 ? -4.322 3.079 -24.219 1.00 95.38 169 ASN A O 1
ATOM 1374 N N . LYS A 1 170 ? -4.069 1.757 -22.420 1.00 95.06 170 LYS A N 1
ATOM 1375 C CA . LYS A 1 170 ? -5.424 1.968 -21.891 1.00 95.06 170 LYS A CA 1
ATOM 1376 C C . LYS A 1 170 ? -5.603 3.335 -21.236 1.00 95.06 170 LYS A C 1
ATOM 1378 O O . LYS A 1 170 ? -6.668 3.931 -21.366 1.00 95.06 170 LYS A O 1
ATOM 1383 N N . TYR A 1 171 ? -4.611 3.780 -20.474 1.00 94.69 171 TYR A N 1
ATOM 1384 C CA . TYR A 1 171 ? -4.722 4.971 -19.633 1.00 94.69 171 TYR A CA 1
ATOM 1385 C C . TYR A 1 171 ? -3.903 6.152 -20.158 1.00 94.69 171 TYR A C 1
ATOM 1387 O O . TYR A 1 171 ? -3.998 7.235 -19.590 1.00 94.69 171 TYR A O 1
ATOM 1395 N N . HIS A 1 172 ? -3.125 5.959 -21.230 1.00 93.94 172 HIS A N 1
ATOM 1396 C CA . HIS A 1 172 ? -2.258 6.977 -21.829 1.00 93.94 172 HIS A CA 1
ATOM 1397 C C . HIS A 1 172 ? -1.256 7.576 -20.830 1.00 93.94 172 HIS A C 1
ATOM 1399 O O . HIS A 1 172 ? -0.956 8.767 -20.870 1.00 93.94 172 HIS A O 1
ATOM 1405 N N . VAL A 1 173 ? -0.756 6.732 -19.921 1.00 94.56 173 VAL A N 1
ATOM 1406 C CA . VAL A 1 173 ? 0.267 7.092 -18.933 1.00 94.56 173 VAL A CA 1
ATOM 1407 C C . VAL A 1 173 ? 1.642 6.750 -19.482 1.00 94.56 173 VAL A C 1
ATOM 1409 O O . VAL A 1 173 ? 1.860 5.634 -19.959 1.00 94.56 173 VAL A O 1
ATOM 1412 N N . ASN A 1 174 ? 2.566 7.700 -19.378 1.00 96.00 174 ASN A N 1
ATOM 1413 C CA . ASN A 1 174 ? 3.949 7.525 -19.822 1.00 96.00 174 ASN A CA 1
ATOM 1414 C C . ASN A 1 174 ? 4.903 7.255 -18.660 1.00 96.00 174 ASN A C 1
ATOM 1416 O O . ASN A 1 174 ? 5.944 6.645 -18.871 1.00 96.00 174 ASN A O 1
ATOM 1420 N N . ASP A 1 175 ? 4.548 7.671 -17.446 1.00 97.88 175 ASP A N 1
ATOM 1421 C CA . ASP A 1 175 ? 5.448 7.628 -16.300 1.00 97.88 175 ASP A CA 1
ATOM 1422 C C . ASP A 1 175 ? 5.167 6.404 -15.425 1.00 97.88 175 ASP A C 1
ATOM 1424 O O . ASP A 1 175 ? 4.068 6.221 -14.892 1.00 97.88 175 ASP A O 1
ATOM 1428 N N . PHE A 1 176 ? 6.187 5.565 -15.255 1.00 97.62 176 PHE A N 1
ATOM 1429 C CA . PHE A 1 176 ? 6.135 4.363 -14.433 1.00 97.62 176 PHE A CA 1
ATOM 1430 C C . PHE A 1 176 ? 7.173 4.432 -13.311 1.00 97.62 176 PHE A C 1
ATOM 1432 O O . PHE A 1 176 ? 8.371 4.578 -13.552 1.00 97.62 176 PHE A O 1
ATOM 1439 N N . VAL A 1 177 ? 6.714 4.316 -12.068 1.00 97.19 177 VAL A N 1
ATOM 1440 C CA . VAL A 1 177 ? 7.534 4.448 -10.859 1.00 97.19 177 VAL A CA 1
ATOM 1441 C C . VAL A 1 177 ? 7.721 3.079 -10.220 1.00 97.19 177 VAL A C 1
ATOM 1443 O O . VAL A 1 177 ? 6.757 2.418 -9.839 1.00 97.19 177 VAL A O 1
ATOM 1446 N N . ASN A 1 178 ? 8.965 2.645 -10.084 1.00 95.88 178 ASN A N 1
ATOM 1447 C CA . ASN A 1 178 ? 9.277 1.444 -9.336 1.00 95.88 178 ASN A CA 1
ATOM 1448 C C . ASN A 1 178 ? 9.160 1.719 -7.831 1.00 95.88 178 ASN A C 1
ATOM 1450 O O . ASN A 1 178 ? 9.639 2.747 -7.350 1.00 95.88 178 ASN A O 1
ATOM 1454 N N . ILE A 1 179 ? 8.517 0.810 -7.101 1.00 93.12 179 ILE A N 1
ATOM 1455 C CA . ILE A 1 179 ? 8.348 0.912 -5.641 1.00 93.12 179 ILE A CA 1
ATOM 1456 C C . ILE A 1 179 ? 9.072 -0.209 -4.891 1.00 93.12 179 ILE A C 1
ATOM 1458 O O . ILE A 1 179 ? 8.757 -0.487 -3.731 1.00 93.12 179 ILE A O 1
ATOM 1462 N N . ASP A 1 180 ? 10.033 -0.854 -5.546 1.00 92.56 180 ASP A N 1
ATOM 1463 C CA . ASP A 1 180 ? 10.830 -1.896 -4.922 1.00 92.56 180 ASP A CA 1
ATOM 1464 C C . ASP A 1 180 ? 11.822 -1.256 -3.954 1.00 92.56 180 ASP A C 1
ATOM 1466 O O . ASP A 1 180 ? 12.277 -0.123 -4.151 1.00 92.56 180 ASP A O 1
ATOM 1470 N N . PRO A 1 181 ? 12.181 -1.962 -2.876 1.00 89.00 181 PRO A N 1
ATOM 1471 C CA . PRO A 1 181 ? 13.147 -1.442 -1.921 1.00 89.00 181 PRO A CA 1
ATOM 1472 C C . PRO A 1 181 ? 14.555 -1.292 -2.518 1.00 89.00 181 PRO A C 1
ATOM 1474 O O . PRO A 1 181 ? 15.323 -0.480 -2.006 1.00 89.00 181 PRO A O 1
ATOM 1477 N N . ASN A 1 182 ? 14.899 -2.058 -3.563 1.00 90.56 182 ASN A N 1
ATOM 1478 C CA . ASN A 1 182 ? 16.093 -1.861 -4.386 1.00 90.56 182 ASN A CA 1
ATOM 1479 C C . ASN A 1 182 ? 15.947 -2.576 -5.742 1.00 90.56 182 ASN A C 1
ATOM 1481 O O . ASN A 1 182 ? 16.126 -3.787 -5.815 1.00 90.56 182 ASN A O 1
ATOM 1485 N N . THR A 1 183 ? 15.704 -1.835 -6.825 1.00 91.38 183 THR A N 1
ATOM 1486 C CA . THR A 1 183 ? 15.402 -2.438 -8.137 1.00 91.38 183 THR A CA 1
ATOM 1487 C C . THR A 1 183 ? 16.581 -3.187 -8.781 1.00 91.38 183 THR A C 1
ATOM 1489 O O . THR A 1 183 ? 16.397 -3.941 -9.734 1.00 91.38 183 THR A O 1
ATOM 1492 N N . ALA A 1 184 ? 17.824 -2.950 -8.350 1.00 87.31 184 ALA A N 1
ATOM 1493 C CA . ALA A 1 184 ? 19.001 -3.393 -9.105 1.00 87.31 184 ALA A CA 1
ATOM 1494 C C . ALA A 1 184 ? 19.417 -4.857 -8.886 1.00 87.31 184 ALA A C 1
ATOM 1496 O O . ALA A 1 184 ? 20.322 -5.321 -9.576 1.00 87.31 184 ALA A O 1
ATOM 1497 N N . TYR A 1 185 ? 18.797 -5.584 -7.953 1.00 83.75 185 TYR A N 1
ATOM 1498 C CA . TYR A 1 185 ? 19.309 -6.892 -7.526 1.00 83.75 185 TYR A CA 1
ATOM 1499 C C . TYR A 1 185 ? 19.099 -8.019 -8.544 1.00 83.75 185 TYR A C 1
ATOM 1501 O O . TYR A 1 185 ? 19.957 -8.890 -8.680 1.00 83.75 185 TYR A O 1
ATOM 1509 N N . TYR A 1 186 ? 17.964 -8.019 -9.250 1.00 89.25 186 TYR A N 1
ATOM 1510 C CA . TYR A 1 186 ? 17.549 -9.169 -10.059 1.00 89.25 186 TYR A CA 1
ATOM 1511 C C . TYR A 1 186 ? 17.348 -8.818 -11.533 1.00 89.25 186 TYR A C 1
ATOM 1513 O O . TYR A 1 186 ? 18.295 -8.701 -12.306 1.00 89.25 186 TYR A O 1
ATOM 1521 N N . ASP A 1 187 ? 16.091 -8.691 -11.951 1.00 93.12 187 ASP A N 1
ATOM 1522 C CA . ASP A 1 187 ? 15.694 -8.799 -13.350 1.00 93.12 187 ASP A CA 1
ATOM 1523 C C . ASP A 1 187 ? 15.684 -7.463 -14.096 1.00 93.12 187 ASP A C 1
ATOM 1525 O O . ASP A 1 187 ? 15.179 -7.393 -15.216 1.00 93.12 187 ASP A O 1
ATOM 1529 N N . LEU A 1 188 ? 16.256 -6.402 -13.517 1.00 94.94 188 LEU A N 1
ATOM 1530 C CA . LEU A 1 188 ? 16.203 -5.057 -14.090 1.00 94.94 188 LEU A CA 1
ATOM 1531 C C . LEU A 1 188 ? 16.762 -5.003 -15.518 1.00 94.94 188 LEU A C 1
ATOM 1533 O O . LEU A 1 188 ? 16.136 -4.422 -16.402 1.00 94.94 188 LEU A O 1
ATOM 1537 N N . GLU A 1 189 ? 17.904 -5.639 -15.786 1.00 95.62 189 GLU A N 1
ATOM 1538 C CA . GLU A 1 189 ? 18.486 -5.641 -17.134 1.00 95.62 189 GLU A CA 1
ATOM 1539 C C . GLU A 1 189 ? 17.580 -6.362 -18.148 1.00 95.62 189 GLU A C 1
ATOM 1541 O O . GLU A 1 189 ? 17.367 -5.877 -19.262 1.00 95.62 189 GLU A O 1
ATOM 1546 N N . ILE A 1 190 ? 17.025 -7.513 -17.758 1.00 97.12 190 ILE A N 1
ATOM 1547 C CA . ILE A 1 190 ? 16.133 -8.321 -18.602 1.00 97.12 190 ILE A CA 1
ATOM 1548 C C . ILE A 1 190 ? 14.845 -7.546 -18.890 1.00 97.12 190 ILE A C 1
ATOM 1550 O O . ILE A 1 190 ? 14.387 -7.499 -20.034 1.00 97.12 190 ILE A O 1
ATOM 1554 N N . PHE A 1 191 ? 14.291 -6.905 -17.863 1.00 97.38 191 PHE A N 1
ATOM 1555 C CA . PHE A 1 191 ? 13.133 -6.033 -17.962 1.00 97.38 191 PHE A CA 1
ATOM 1556 C C . PHE A 1 191 ? 13.372 -4.891 -18.954 1.00 97.38 191 PHE A C 1
ATOM 1558 O O . PHE A 1 191 ? 12.631 -4.764 -19.928 1.00 97.38 191 PHE A O 1
ATOM 1565 N N . LEU A 1 192 ? 14.447 -4.116 -18.777 1.00 96.44 192 LEU A N 1
ATOM 1566 C CA . LEU A 1 192 ? 14.763 -2.983 -19.651 1.00 96.44 192 LEU A CA 1
ATOM 1567 C C . LEU A 1 192 ? 14.984 -3.419 -21.106 1.00 96.44 192 LEU A C 1
ATOM 1569 O O . LEU A 1 192 ? 14.493 -2.760 -22.023 1.00 96.44 192 LEU A O 1
ATOM 1573 N N . LYS A 1 193 ? 15.655 -4.558 -21.335 1.00 97.75 193 LYS A N 1
ATOM 1574 C CA . LYS A 1 193 ? 15.818 -5.136 -22.679 1.00 97.75 193 LYS A CA 1
ATOM 1575 C C . LYS A 1 193 ? 14.472 -5.409 -23.349 1.00 97.75 193 LYS A C 1
ATOM 1577 O O . LYS A 1 193 ? 14.271 -4.987 -24.485 1.00 97.75 193 LYS A O 1
ATOM 1582 N N . LYS A 1 194 ? 13.531 -6.039 -22.640 1.00 97.75 194 LYS A N 1
ATOM 1583 C CA . LYS A 1 194 ? 12.191 -6.328 -23.174 1.00 97.75 194 LYS A CA 1
ATOM 1584 C C . LYS A 1 194 ? 11.390 -5.061 -23.470 1.00 97.75 194 LYS A C 1
ATOM 1586 O O . LYS A 1 194 ? 10.691 -5.015 -24.481 1.00 97.75 194 LYS A O 1
ATOM 1591 N N . ILE A 1 195 ? 11.519 -4.020 -22.644 1.00 97.12 195 ILE A N 1
ATOM 1592 C CA . ILE A 1 195 ? 10.891 -2.723 -22.933 1.00 97.12 195 ILE A CA 1
ATOM 1593 C C . ILE A 1 195 ? 11.452 -2.117 -24.231 1.00 97.12 195 ILE A C 1
ATOM 1595 O O . ILE A 1 195 ? 10.682 -1.681 -25.089 1.00 97.12 195 ILE A O 1
ATOM 1599 N N . ILE A 1 196 ? 12.778 -2.147 -24.416 1.00 96.88 196 ILE A N 1
ATOM 1600 C CA . ILE A 1 196 ? 13.442 -1.646 -25.632 1.00 96.88 196 ILE A CA 1
ATOM 1601 C C . ILE A 1 196 ? 13.007 -2.444 -26.869 1.00 96.88 196 ILE A C 1
ATOM 1603 O O . ILE A 1 196 ? 12.702 -1.854 -27.906 1.00 96.88 196 ILE A O 1
ATOM 1607 N N . GLU A 1 197 ? 12.938 -3.774 -26.772 1.00 97.38 197 GLU A N 1
ATOM 1608 C CA . GLU A 1 197 ? 12.483 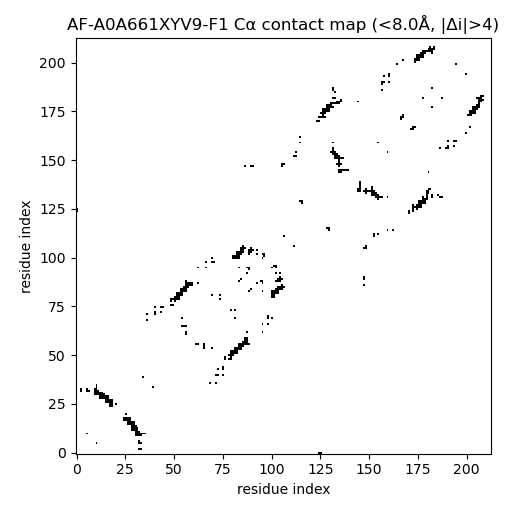-4.654 -27.859 1.00 97.38 197 GLU A CA 1
ATOM 1609 C C . GLU A 1 197 ? 11.045 -4.343 -28.293 1.00 97.38 197 GLU A C 1
ATOM 1611 O O . GLU A 1 197 ? 10.7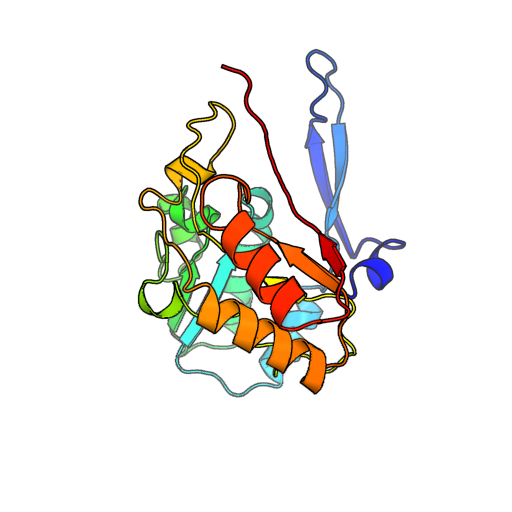45 -4.316 -29.490 1.00 97.38 197 GLU A O 1
ATOM 1616 N N . LYS A 1 198 ? 10.170 -4.055 -27.323 1.00 96.06 198 LYS A N 1
ATOM 1617 C CA . LYS A 1 198 ? 8.782 -3.633 -27.547 1.00 96.06 198 LYS A CA 1
ATOM 1618 C C . LYS A 1 198 ? 8.652 -2.198 -28.062 1.00 96.06 198 LYS A C 1
ATOM 1620 O O . LYS A 1 198 ? 7.593 -1.853 -28.578 1.00 96.06 198 LYS A O 1
ATOM 1625 N N . LYS A 1 199 ? 9.714 -1.388 -27.974 1.00 95.88 199 LYS A N 1
ATOM 1626 C CA . LYS A 1 199 ? 9.743 0.028 -28.382 1.00 95.88 199 LYS A CA 1
ATOM 1627 C C . LYS A 1 199 ? 8.646 0.860 -27.706 1.00 95.88 199 LYS A C 1
ATOM 1629 O O . LYS A 1 199 ? 8.011 1.685 -28.360 1.00 95.88 199 LYS A O 1
ATOM 1634 N N . LEU A 1 200 ? 8.409 0.617 -26.416 1.00 94.25 200 LEU A N 1
ATOM 1635 C CA . LEU A 1 200 ? 7.466 1.422 -25.639 1.00 94.25 200 LEU A CA 1
ATOM 1636 C C . LEU A 1 200 ? 8.085 2.795 -25.351 1.00 94.25 200 LEU A C 1
ATOM 1638 O O . LEU A 1 200 ? 9.202 2.871 -24.842 1.00 94.25 200 LEU A O 1
ATOM 1642 N N . ASP A 1 201 ? 7.357 3.861 -25.677 1.00 94.06 201 ASP A N 1
ATOM 1643 C CA . ASP A 1 201 ? 7.759 5.249 -25.425 1.00 94.06 201 ASP A CA 1
ATOM 1644 C C . ASP A 1 201 ? 7.271 5.683 -24.036 1.00 94.06 201 ASP A C 1
ATOM 1646 O O . ASP A 1 201 ? 6.218 6.303 -23.883 1.00 94.06 201 ASP A O 1
ATOM 1650 N N . ILE A 1 202 ? 7.992 5.235 -23.007 1.00 96.31 202 ILE A N 1
ATOM 1651 C CA . ILE A 1 202 ? 7.633 5.410 -21.595 1.00 96.31 202 ILE A CA 1
ATOM 1652 C C . ILE A 1 202 ? 8.856 5.800 -20.760 1.00 96.31 202 ILE A C 1
ATOM 1654 O O . ILE A 1 202 ? 9.989 5.427 -21.071 1.00 96.31 202 ILE A O 1
ATOM 1658 N N . ASN A 1 203 ? 8.613 6.515 -19.664 1.00 97.69 203 ASN A N 1
ATOM 1659 C CA . ASN A 1 203 ? 9.618 6.915 -18.690 1.00 97.69 203 ASN A CA 1
ATOM 1660 C C . ASN A 1 203 ? 9.577 5.988 -17.475 1.00 97.69 203 ASN A C 1
ATOM 1662 O O . ASN A 1 203 ? 8.507 5.704 -16.932 1.00 97.69 203 ASN A O 1
ATOM 1666 N N . PHE A 1 204 ? 10.752 5.584 -16.994 1.00 97.12 204 PHE A N 1
ATOM 1667 C CA . PHE A 1 204 ? 10.884 4.857 -15.736 1.00 97.12 204 PHE A CA 1
ATOM 1668 C C . PHE A 1 204 ? 11.593 5.688 -14.677 1.00 97.12 204 PHE A C 1
ATOM 1670 O O . PHE A 1 204 ? 12.661 6.248 -14.919 1.00 97.12 204 PHE A O 1
ATOM 1677 N N . PHE A 1 205 ? 11.029 5.680 -13.474 1.00 96.31 205 PHE A N 1
ATOM 1678 C CA . PHE A 1 205 ? 11.636 6.225 -12.268 1.00 96.31 205 PHE A CA 1
ATOM 1679 C C . PHE A 1 205 ? 11.960 5.056 -11.347 1.00 96.31 205 PHE A C 1
ATOM 1681 O O . PHE A 1 205 ? 11.056 4.368 -10.878 1.00 96.31 205 PHE A O 1
ATOM 1688 N N . LEU A 1 206 ? 13.248 4.800 -11.133 1.00 93.62 206 LEU A N 1
ATOM 1689 C CA . LEU A 1 206 ? 13.732 3.635 -10.395 1.00 93.62 206 LEU A CA 1
ATOM 1690 C C . LEU A 1 206 ? 14.430 4.074 -9.111 1.00 93.62 206 LEU A C 1
ATOM 1692 O O . LEU A 1 206 ? 15.140 5.083 -9.112 1.00 93.62 206 LEU A O 1
ATOM 1696 N N . PHE A 1 207 ? 14.263 3.301 -8.039 1.00 86.12 207 PHE A N 1
ATOM 1697 C CA . PHE A 1 207 ? 15.011 3.488 -6.801 1.00 86.12 207 PHE A CA 1
ATOM 1698 C C . PHE A 1 207 ? 16.069 2.395 -6.675 1.00 86.12 207 PHE A C 1
ATOM 1700 O O . PHE A 1 207 ? 15.765 1.212 -6.539 1.00 86.12 207 PHE A O 1
ATOM 1707 N N . VAL A 1 208 ? 17.333 2.803 -6.734 1.00 84.12 208 VAL A N 1
ATOM 1708 C CA . VAL A 1 208 ? 18.473 1.889 -6.694 1.00 84.12 208 VAL A CA 1
ATOM 1709 C C .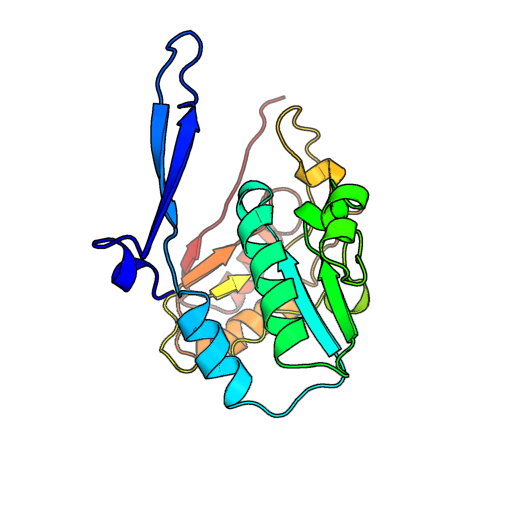 VAL A 1 208 ? 19.434 2.343 -5.613 1.00 84.12 208 VAL A C 1
ATOM 1711 O O . VAL A 1 208 ? 19.815 3.513 -5.560 1.00 84.12 208 VAL A O 1
ATOM 1714 N N . GLU A 1 209 ? 19.872 1.395 -4.793 1.00 78.06 209 GLU A N 1
ATOM 1715 C CA . GLU A 1 209 ? 20.981 1.590 -3.870 1.00 78.06 209 GLU A CA 1
ATOM 1716 C C . GLU A 1 209 ? 22.133 0.673 -4.284 1.00 78.06 209 GLU A C 1
ATOM 1718 O O . GLU A 1 209 ? 21.988 -0.550 -4.329 1.00 78.06 209 GLU A O 1
ATOM 1723 N N . ILE A 1 210 ? 23.282 1.276 -4.593 1.00 69.56 210 ILE A N 1
ATOM 1724 C CA . ILE A 1 210 ? 24.532 0.556 -4.839 1.00 69.56 210 ILE A CA 1
ATOM 1725 C C . ILE A 1 210 ? 25.304 0.573 -3.525 1.00 69.56 210 ILE A C 1
ATOM 1727 O O . ILE A 1 210 ? 25.863 1.604 -3.145 1.00 69.56 210 ILE A O 1
ATOM 1731 N N . GLN A 1 211 ? 25.309 -0.551 -2.815 1.00 64.44 211 GLN A N 1
ATOM 1732 C CA . GLN A 1 211 ? 26.191 -0.715 -1.665 1.00 64.44 211 GLN A CA 1
ATOM 1733 C C . GLN A 1 211 ? 27.572 -1.103 -2.185 1.00 64.44 211 GLN A C 1
ATOM 1735 O O . GLN A 1 211 ? 27.714 -2.094 -2.895 1.00 64.44 211 GLN A O 1
ATOM 1740 N N . ASN A 1 212 ? 28.577 -0.279 -1.889 1.00 58.12 212 ASN A N 1
ATOM 1741 C CA . ASN A 1 212 ? 29.964 -0.656 -2.132 1.00 58.12 212 ASN A CA 1
ATOM 1742 C C . ASN A 1 212 ? 30.366 -1.670 -1.054 1.00 58.12 212 ASN A C 1
ATOM 1744 O O . ASN A 1 212 ? 30.172 -1.384 0.130 1.00 58.12 212 ASN A O 1
ATOM 1748 N N . GLU A 1 213 ? 30.899 -2.818 -1.475 1.00 54.72 213 GLU A N 1
ATOM 1749 C CA . GLU A 1 213 ? 31.592 -3.771 -0.594 1.00 54.72 213 GLU A CA 1
ATOM 1750 C C . GLU A 1 213 ? 32.810 -3.139 0.099 1.00 54.72 213 GLU A C 1
ATOM 1752 O O . GLU A 1 213 ? 33.505 -2.304 -0.536 1.00 54.72 213 GLU A O 1
#

Solvent-accessible surface area (backbone atoms only — not comparable to full-atom values): 12987 Å² total; per-residue (Å²): 121,81,58,71,82,32,68,89,55,62,67,42,82,68,49,77,40,76,43,95,46,88,96,47,101,43,71,40,85,38,59,42,71,69,83,50,70,69,57,50,50,58,52,57,74,74,48,80,80,51,75,64,44,82,45,73,34,74,49,61,89,50,46,68,59,49,38,52,50,47,49,52,50,46,71,75,34,80,81,35,48,44,36,33,24,35,52,31,24,42,76,39,45,78,67,47,40,74,48,74,39,48,70,39,63,53,80,58,78,96,51,72,86,60,76,86,78,67,85,81,60,89,63,91,61,74,57,45,77,47,67,63,41,44,40,44,91,64,81,52,92,86,55,61,51,42,76,65,31,83,62,76,44,76,53,61,54,70,59,4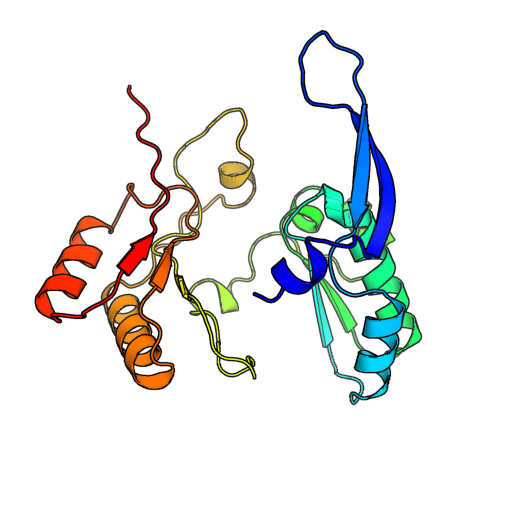8,54,51,50,50,52,51,46,29,72,72,64,72,37,44,37,36,35,48,74,29,82,42,48,73,81,70,61,46,68,62,44,52,50,54,43,60,75,69,63,65,88,61,48,79,46,77,44,71,76,85,81,81,130

Foldseek 3Di:
DCQVVQPVPFPAWDDWDQDPDPPDRDIDTDGHGDDDPVRVLVVLLVDDQDQEAEQEDADQVCLVVSLVNLVSNCVSRVNHQYEYEHDNCQVPVVSSCVSVHHYDHADDVVCQAPADDPVPDPDQDQEEEDEQKQADPDPPPPDCRCVRDVDIDGYDLVVRLVVVVVCCVPRVHQEYEYPHPARPPDCVVVNVVVCVVVVRNHDYHGDHDDDDD

pLDDT: mean 90.23, std 10.47, range [45.12, 98.5]

Radius of gyration: 19.88 Å; Cα contacts (8 Å, |Δi|>4): 290; chains: 1; bounding box: 55×40×50 Å